Protein AF-A0A4Y7IFW1-F1 (afdb_monomer)

InterPro domains:
  IPR012337 Ribonuclease H-like superfamily [SSF53098] (81-188)
  IPR013520 Ribonuclease H-like domain [PF00929] (82-168)
  IPR013520 Ribonuclease H-like domain [SM00479] (80-200)
  IPR036397 Ribonuclease H superfamily [G3DSA:3.30.420.10] (79-199)
  IPR037431 RNA exonuclease 4, DEDDh 3'-5' exonuclease domain [cd06144] (82-193)
  IPR047021 RNA exonuclease REXO1/REXO3/REXO4-like [PTHR12801] (15-192)

Sequence (201 aa):
MKPKKQPVNPNWLQLQEKLKSQVPRAPKPSVGSQNEFKRSVLGKRKERYDSDDDDEEEESDDDSPASILIPTNSDCSLTNEIAMDCEMVGVGSQGNKSALGRVTLVNTWGNVIYDEFVRPVERVVDFRTEVSGIRPRDMRKAKDFQDVQMKVVELINGRILVGHALHNDLKALLLSHPKKDIRDTSEYRPFLKYGYLLGGP

Secondary structure (DSSP, 8-state):
-PPPPPPPPHHHHHHHHHHHTTPPPPPPPPP--------------------------------S---TTS-SSS-----SEEEEEEEEEEESTTS-EEEEEEEEEE-TTS-EEEEEEEE-SSPEEE--HHHH---TTGGGTPEEHHHHHHHHHHHHTTSEEEESSTHHHHHHTT----GGGEEETTT-HHHHHTTTSS---

Solvent-accessible surface area (backbone atoms only — not comparable to full-atom values): 12820 Å² total; per-residue (Å²): 135,83,83,80,81,73,86,75,60,70,68,57,57,53,51,55,55,57,58,66,74,69,65,80,84,80,84,82,89,81,88,81,83,89,81,90,82,90,83,84,86,89,85,85,89,84,86,88,81,91,76,93,74,88,79,78,82,76,85,74,91,67,90,60,77,73,59,89,84,56,45,81,56,90,67,54,64,88,54,63,43,35,38,47,53,60,30,50,23,14,16,63,101,79,28,82,40,74,33,40,35,29,43,39,32,26,27,80,46,57,26,72,64,43,76,46,45,31,36,49,92,58,65,77,69,33,50,52,40,94,80,42,69,46,52,82,76,55,57,77,75,28,42,53,45,67,64,52,40,54,50,50,50,65,71,50,58,99,33,35,42,30,33,68,56,47,68,58,43,30,56,43,60,74,52,86,74,64,72,92,36,54,47,42,55,74,73,36,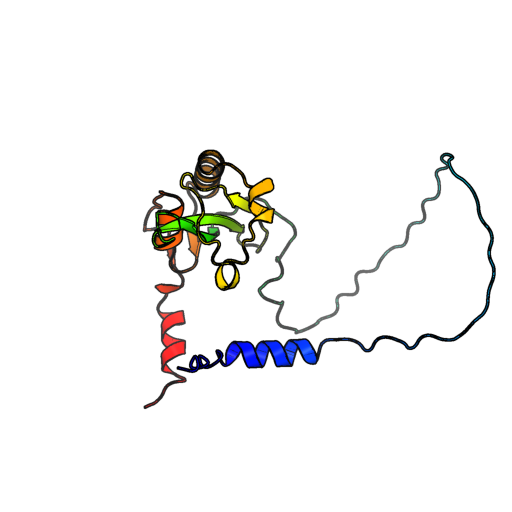62,77,68,60,54,66,66,59,75,81,57,75,135

Nearest PDB structures (foldseek):
  7yw5-assembly2_B  TM=9.803E-01  e=1.282E-14  Homo sapiens
  7yw5-assembly1_A  TM=9.326E-01  e=1.460E-14  Homo sapiens
  1wlj-assembly1_A  TM=9.306E-01  e=3.100E-13  Homo sapiens
  5z9x-assembly1_A  TM=8.645E-01  e=3.505E-08  Arabidopsis thaliana
  8fyc-assembly1_K  TM=6.534E-01  e=1.080E-03  Megasphaera

Organism: Papaver somniferum (NCBI:txid3469)

Radius of gyration: 24.59 Å; Cα contacts (8 Å, |Δi|>4): 235; chains: 1; bounding box: 71×66×53 Å

Foldseek 3Di:
DDDDDDDDDPVVVVVVVVVVVPDDDDDDDDDDDDDDDDDDDDDDDDDDDDDDDPPDPDPDPDPDPPPPQDFQDADLDADQEKEKDFFWFAFDPVRPDTATQWMWIAHPRNDTNDIFGEDGPGDGPGGVCVPRVDDPVSNVRGDYLVVVLVVVCVRCPNHQYEYAPCVVVCVNSVHDDPPVRYHHPPPDVVNVVVVVVVDDD

Structure (mmCIF, N/CA/C/O backbone):
data_AF-A0A4Y7IFW1-F1
#
_entry.id   AF-A0A4Y7IFW1-F1
#
loop_
_atom_site.group_PDB
_atom_site.id
_atom_site.type_symbol
_atom_site.label_atom_id
_atom_site.label_alt_id
_atom_site.label_comp_id
_atom_site.label_asym_id
_atom_site.label_entity_id
_atom_site.label_seq_id
_atom_site.pdbx_PDB_ins_code
_atom_site.Cartn_x
_atom_site.Cartn_y
_atom_site.Cartn_z
_atom_site.occupancy
_atom_site.B_iso_or_equiv
_atom_site.auth_seq_id
_atom_site.auth_comp_id
_atom_site.auth_asym_id
_atom_site.auth_atom_id
_atom_site.pdbx_PDB_model_num
ATOM 1 N N . MET A 1 1 ? 35.267 -17.394 -7.500 1.00 43.66 1 MET A N 1
ATOM 2 C CA . MET A 1 1 ? 34.876 -17.274 -6.076 1.00 43.66 1 MET A CA 1
ATOM 3 C C . MET A 1 1 ? 33.537 -17.977 -5.890 1.00 43.66 1 MET A C 1
ATOM 5 O O . MET A 1 1 ? 32.634 -17.703 -6.667 1.00 43.66 1 MET A O 1
ATOM 9 N N . LYS A 1 2 ? 33.415 -18.930 -4.956 1.00 39.75 2 LYS A N 1
ATOM 10 C CA . LYS A 1 2 ? 32.136 -19.614 -4.679 1.00 39.75 2 LYS A CA 1
ATOM 11 C C . LYS A 1 2 ? 31.233 -18.678 -3.855 1.00 39.75 2 LYS A C 1
ATOM 13 O O . LYS A 1 2 ? 31.759 -18.058 -2.928 1.00 39.75 2 LYS A O 1
ATOM 18 N N . PRO A 1 3 ? 29.927 -18.552 -4.155 1.00 46.22 3 PRO A N 1
ATOM 19 C CA . PRO A 1 3 ? 29.045 -17.683 -3.384 1.00 46.22 3 PRO A CA 1
ATOM 20 C C . PRO A 1 3 ? 28.892 -18.241 -1.965 1.00 46.22 3 PRO A C 1
ATOM 22 O O . PRO A 1 3 ? 28.598 -19.424 -1.773 1.00 46.22 3 PRO A O 1
ATOM 25 N N . LYS A 1 4 ? 29.139 -17.392 -0.962 1.00 43.94 4 LYS A N 1
ATOM 26 C CA . LYS A 1 4 ? 28.892 -17.718 0.445 1.00 43.94 4 LYS A CA 1
ATOM 27 C C . LYS A 1 4 ? 27.380 -17.863 0.633 1.00 43.94 4 LYS A C 1
ATOM 29 O O . LYS A 1 4 ? 26.642 -16.918 0.372 1.00 43.94 4 LYS A O 1
ATOM 34 N N . LYS A 1 5 ? 26.929 -19.043 1.067 1.00 51.53 5 LYS A N 1
ATOM 35 C CA . LYS A 1 5 ? 25.535 -19.263 1.471 1.00 51.53 5 LYS A CA 1
ATOM 36 C C . LYS A 1 5 ? 25.244 -18.377 2.683 1.00 51.53 5 LYS A C 1
ATOM 38 O O . LYS A 1 5 ? 25.960 -18.464 3.679 1.00 51.53 5 LYS A O 1
ATOM 43 N N . GLN A 1 6 ? 24.240 -17.512 2.571 1.00 58.22 6 GLN A N 1
ATOM 44 C CA . GLN A 1 6 ? 23.743 -16.729 3.699 1.00 58.22 6 GLN A CA 1
ATOM 45 C C . GLN A 1 6 ? 23.127 -17.673 4.745 1.00 58.22 6 GLN A C 1
ATOM 47 O O . GLN A 1 6 ? 22.510 -18.673 4.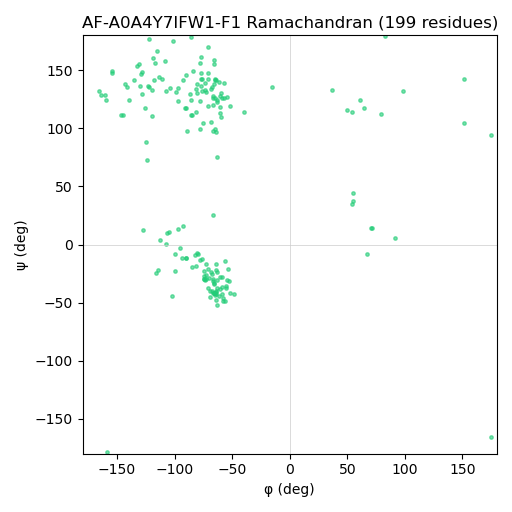361 1.00 58.22 6 GLN A O 1
ATOM 52 N N . PRO A 1 7 ? 23.316 -17.407 6.048 1.00 51.88 7 PRO A N 1
ATOM 53 C CA . PRO A 1 7 ? 22.712 -18.219 7.093 1.00 51.88 7 PRO A CA 1
ATOM 54 C C . PRO A 1 7 ? 21.192 -18.068 7.023 1.00 51.88 7 PRO A C 1
ATOM 56 O O . PRO A 1 7 ? 20.656 -16.963 7.003 1.00 51.88 7 PRO A O 1
ATOM 59 N N . VAL A 1 8 ? 20.508 -19.203 6.930 1.00 58.19 8 VAL A N 1
ATOM 60 C CA . VAL A 1 8 ? 19.050 -19.266 6.843 1.00 58.19 8 VAL A CA 1
ATOM 61 C C . VAL A 1 8 ? 18.468 -18.822 8.183 1.00 58.19 8 VAL A C 1
ATOM 63 O O . VAL A 1 8 ? 18.939 -19.266 9.229 1.00 58.19 8 VAL A O 1
ATOM 66 N N . ASN A 1 9 ? 17.462 -17.946 8.152 1.00 67.31 9 ASN A N 1
ATOM 67 C CA . ASN A 1 9 ? 16.779 -17.471 9.353 1.00 67.31 9 ASN A CA 1
ATOM 68 C C . ASN A 1 9 ? 16.270 -18.681 10.177 1.00 67.31 9 ASN A C 1
ATOM 70 O O . ASN A 1 9 ? 15.567 -19.526 9.617 1.00 67.31 9 ASN A O 1
ATOM 74 N N . PRO A 1 10 ? 16.596 -18.795 11.477 1.00 70.25 10 PRO A N 1
ATOM 75 C CA . PRO A 1 10 ? 16.204 -19.940 12.303 1.00 70.25 10 PRO A CA 1
ATOM 76 C C . PRO A 1 10 ? 14.682 -20.146 12.386 1.00 70.25 10 PRO A C 1
ATOM 78 O O . PRO A 1 10 ? 14.235 -21.291 12.457 1.00 70.25 10 PRO A O 1
ATOM 81 N N . ASN A 1 11 ? 13.879 -19.083 12.255 1.00 65.44 11 ASN A N 1
ATOM 82 C CA . ASN A 1 11 ? 12.415 -19.197 12.199 1.00 65.44 11 ASN A CA 1
ATOM 83 C C . ASN A 1 11 ? 11.929 -19.916 10.928 1.00 65.44 11 ASN A C 1
ATOM 85 O O . ASN A 1 11 ? 10.913 -20.608 10.951 1.00 65.44 11 ASN A O 1
ATOM 89 N N . TRP A 1 12 ? 12.672 -19.809 9.822 1.00 54.19 12 TRP A N 1
ATOM 90 C CA . TRP A 1 12 ? 12.341 -20.482 8.564 1.00 54.19 12 TRP A CA 1
ATOM 91 C C . TRP A 1 12 ? 12.550 -21.997 8.645 1.00 54.19 12 TRP A C 1
ATOM 93 O O . TRP A 1 12 ? 11.753 -22.765 8.109 1.00 54.19 12 TRP A O 1
ATOM 103 N N . LEU A 1 13 ? 13.594 -22.439 9.354 1.00 71.88 13 LEU A N 1
ATOM 104 C CA . LEU A 1 13 ? 13.851 -23.863 9.586 1.00 71.88 13 LEU A CA 1
ATOM 105 C C . LEU A 1 13 ? 12.744 -24.497 10.437 1.00 71.88 13 LEU A C 1
ATOM 107 O O . LEU A 1 13 ? 12.242 -25.563 10.083 1.00 71.88 13 LEU A O 1
ATOM 111 N N . GLN A 1 14 ? 12.308 -23.804 11.491 1.00 69.00 14 GLN A N 1
ATOM 112 C CA . GLN A 1 14 ? 11.217 -24.267 12.355 1.00 69.00 14 GLN A CA 1
ATOM 113 C C . GLN A 1 14 ? 9.884 -24.362 11.599 1.00 69.00 14 GLN A C 1
ATOM 115 O O . GLN A 1 14 ? 9.145 -25.335 11.752 1.00 69.00 14 GLN A O 1
ATOM 120 N N . LEU A 1 15 ? 9.596 -23.394 10.722 1.00 67.25 15 LEU A N 1
ATOM 121 C CA . LEU A 1 15 ? 8.396 -23.421 9.885 1.00 67.25 15 LEU A CA 1
ATOM 122 C C . LEU A 1 15 ? 8.412 -24.596 8.892 1.00 67.25 15 LEU A C 1
ATOM 124 O O . LEU A 1 15 ? 7.399 -25.274 8.723 1.00 67.25 15 LEU A 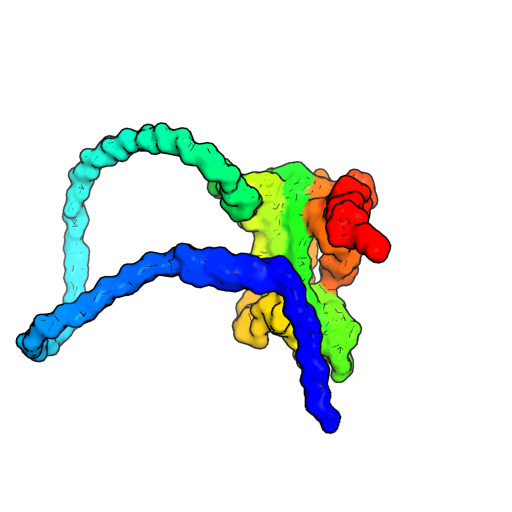O 1
ATOM 128 N N . GLN A 1 16 ? 9.560 -24.888 8.272 1.00 74.94 16 GLN A N 1
ATOM 129 C CA . GLN A 1 16 ? 9.696 -26.040 7.371 1.00 74.94 16 GLN A CA 1
ATOM 130 C C . GLN A 1 16 ? 9.476 -27.380 8.079 1.00 74.94 16 GLN A C 1
ATOM 132 O O . GLN A 1 16 ? 8.920 -28.305 7.487 1.00 74.94 16 GLN A O 1
ATOM 137 N N . GLU A 1 17 ? 9.930 -27.502 9.322 1.00 73.62 17 GLU A N 1
ATOM 138 C CA . GLU A 1 17 ? 9.767 -28.717 10.119 1.00 73.62 17 GLU A CA 1
ATOM 139 C C . GLU A 1 17 ? 8.298 -28.932 10.509 1.00 73.62 17 GLU A C 1
ATOM 141 O O . GLU A 1 17 ? 7.768 -30.033 10.353 1.00 73.62 17 GLU A O 1
ATOM 146 N N . LYS A 1 18 ? 7.602 -27.846 10.867 1.00 74.25 18 LYS A N 1
ATOM 147 C CA . LYS A 1 18 ? 6.166 -27.845 11.179 1.00 74.25 18 LYS A CA 1
ATOM 148 C C . LYS A 1 18 ? 5.284 -28.169 9.966 1.00 74.25 18 LYS A C 1
ATOM 150 O O . LYS A 1 18 ? 4.265 -28.834 10.103 1.00 74.25 18 LYS A O 1
ATOM 155 N N . LEU A 1 19 ? 5.693 -27.759 8.763 1.00 71.75 19 LEU A N 1
ATOM 156 C CA . LEU A 1 19 ? 4.982 -28.092 7.521 1.00 71.75 19 LEU A CA 1
ATOM 157 C C . LEU A 1 19 ? 5.157 -29.563 7.111 1.00 71.75 19 LEU A C 1
ATOM 159 O O . LEU A 1 19 ? 4.263 -30.146 6.503 1.00 71.75 19 LEU A O 1
ATOM 163 N N . LYS A 1 20 ? 6.290 -30.191 7.453 1.00 73.75 20 LYS A N 1
ATOM 164 C CA . LYS A 1 20 ? 6.532 -31.616 7.164 1.00 73.75 20 LYS A CA 1
ATOM 165 C C . LYS A 1 20 ? 5.744 -32.550 8.081 1.00 73.75 20 LYS A C 1
ATOM 167 O O . LYS A 1 20 ? 5.438 -33.664 7.665 1.00 73.75 20 LYS A O 1
ATOM 172 N N . SER A 1 21 ? 5.416 -32.116 9.298 1.00 57.81 21 SER A N 1
ATOM 173 C CA . SER A 1 21 ? 4.648 -32.915 10.259 1.00 57.81 21 SER A CA 1
ATOM 174 C C . SER A 1 21 ? 3.131 -32.877 10.034 1.00 57.81 21 SER A C 1
ATOM 176 O O . SER A 1 21 ? 2.425 -33.682 10.634 1.00 57.81 21 SER A O 1
ATOM 178 N N . GLN A 1 22 ? 2.627 -32.007 9.149 1.00 53.59 22 GLN A N 1
ATOM 179 C CA . GLN A 1 22 ? 1.189 -31.799 8.914 1.00 53.59 22 GLN A CA 1
ATOM 180 C C . GLN A 1 22 ? 0.639 -32.411 7.613 1.00 53.59 22 GLN A C 1
ATOM 182 O O . GLN A 1 22 ? -0.501 -32.142 7.249 1.00 53.59 22 GLN A O 1
ATOM 187 N N . VAL A 1 23 ? 1.397 -33.253 6.902 1.00 46.41 23 VAL A N 1
ATOM 188 C CA . VAL A 1 23 ? 0.888 -33.921 5.688 1.00 46.41 23 VAL A CA 1
ATOM 189 C C . VAL A 1 23 ? 0.257 -35.277 6.044 1.00 46.41 23 VAL A C 1
ATOM 191 O O . VAL A 1 23 ? 0.983 -36.174 6.485 1.00 46.41 23 VAL A O 1
ATOM 194 N N . PRO A 1 24 ? -1.054 -35.501 5.812 1.00 46.09 24 PRO A N 1
ATOM 195 C CA . PRO A 1 24 ? -1.652 -36.827 5.928 1.00 46.09 24 PRO A CA 1
ATOM 196 C C . PRO A 1 24 ? -1.085 -37.772 4.859 1.00 46.09 24 PRO A C 1
ATOM 198 O O . PRO A 1 24 ? -0.917 -37.402 3.695 1.00 46.09 24 PRO A O 1
ATOM 201 N N . ARG A 1 25 ? -0.797 -39.020 5.244 1.00 44.03 25 ARG A N 1
ATOM 202 C CA . ARG A 1 25 ? -0.341 -40.078 4.326 1.00 44.03 25 ARG A CA 1
ATOM 203 C C . ARG A 1 25 ? -1.375 -40.328 3.220 1.00 44.03 25 ARG A C 1
ATOM 205 O O . ARG A 1 25 ? -2.518 -40.665 3.509 1.00 44.03 25 ARG A O 1
ATOM 212 N N . ALA A 1 26 ? -0.939 -40.261 1.963 1.00 42.59 26 ALA A N 1
ATOM 213 C CA . ALA A 1 26 ? -1.735 -40.678 0.809 1.00 42.59 26 ALA A CA 1
ATOM 214 C C . ALA A 1 26 ? -2.017 -42.201 0.828 1.00 42.59 26 ALA A C 1
ATOM 216 O O . ALA A 1 26 ? -1.124 -42.979 1.191 1.00 42.59 26 ALA A O 1
ATOM 217 N N . PRO A 1 27 ? -3.213 -42.658 0.407 1.00 38.81 27 PRO A N 1
ATOM 218 C CA . PRO A 1 27 ? -3.513 -44.079 0.277 1.00 38.81 27 PRO A CA 1
ATOM 219 C C . PRO A 1 27 ? -2.882 -44.675 -0.995 1.00 38.81 27 PRO A C 1
ATOM 221 O O . PRO A 1 27 ? -2.722 -44.008 -2.017 1.00 38.81 27 PRO A O 1
ATOM 224 N N . LYS A 1 28 ? -2.499 -45.955 -0.917 1.00 38.72 28 LYS A N 1
ATOM 225 C CA . LYS A 1 28 ? -1.878 -46.728 -2.009 1.00 38.72 28 LYS A CA 1
ATOM 226 C C . LYS A 1 28 ? -2.896 -47.046 -3.121 1.00 38.72 28 LYS A C 1
ATOM 228 O O . LYS A 1 28 ? -4.046 -47.328 -2.789 1.00 38.72 28 LYS A O 1
ATOM 233 N N . PRO A 1 29 ? -2.490 -47.119 -4.404 1.00 33.19 29 PRO A N 1
ATOM 234 C CA . PRO A 1 29 ? -3.380 -47.557 -5.472 1.00 33.19 29 PRO A CA 1
ATOM 235 C C . PRO A 1 29 ? -3.472 -49.090 -5.519 1.00 33.19 29 PRO A C 1
ATOM 237 O O . PRO A 1 29 ? -2.454 -49.788 -5.532 1.00 33.19 29 PRO A O 1
ATOM 240 N N . SER A 1 30 ? -4.700 -49.608 -5.561 1.00 33.00 30 SER A N 1
ATOM 241 C CA . SER A 1 30 ? -5.019 -50.996 -5.892 1.00 33.00 30 SER A CA 1
ATOM 242 C C . SER A 1 30 ? -5.241 -51.160 -7.402 1.00 33.00 30 SER A C 1
ATOM 244 O O . SER A 1 30 ? -5.703 -50.263 -8.102 1.00 33.00 30 SER A O 1
ATOM 246 N N . VAL A 1 31 ? -4.843 -52.329 -7.896 1.00 33.72 31 VAL A N 1
ATOM 247 C CA . VAL A 1 31 ? -4.868 -52.781 -9.293 1.00 33.72 31 VAL A CA 1
ATOM 248 C C . VAL A 1 31 ? -6.289 -53.168 -9.719 1.00 33.72 31 VAL A C 1
ATOM 250 O O . VAL A 1 31 ? -6.983 -53.826 -8.949 1.00 33.72 31 VAL A O 1
ATOM 253 N N . GLY A 1 32 ? -6.693 -52.867 -10.962 1.00 30.64 32 GLY A N 1
ATOM 254 C CA . GLY A 1 32 ? -7.913 -53.448 -11.540 1.00 30.64 32 GLY A CA 1
ATOM 255 C C . GLY A 1 32 ? -8.338 -52.933 -12.921 1.00 30.64 32 GLY A C 1
ATOM 256 O O . GLY A 1 32 ? -9.043 -51.944 -13.013 1.00 30.64 32 GLY A O 1
ATOM 257 N N . SER A 1 33 ? -7.906 -53.660 -13.955 1.00 29.95 33 SER A N 1
ATOM 258 C CA . SER A 1 33 ? -8.534 -53.985 -15.254 1.00 29.95 33 SER A CA 1
ATOM 259 C C . SER A 1 33 ? -9.421 -53.008 -16.061 1.00 29.95 33 SER A C 1
ATOM 261 O O . SER A 1 33 ? -10.414 -52.460 -15.606 1.00 29.95 33 SER A O 1
ATOM 263 N N . GLN A 1 34 ? -9.067 -52.969 -17.349 1.00 30.73 34 GLN A N 1
ATOM 264 C CA . GLN A 1 34 ? -9.758 -52.554 -18.578 1.00 30.73 34 GLN A CA 1
ATOM 265 C C . GLN A 1 34 ? -11.291 -52.370 -18.561 1.00 30.73 34 GLN A C 1
ATOM 267 O O . GLN A 1 34 ? -12.016 -53.292 -18.205 1.00 30.73 34 GLN A O 1
ATOM 272 N N . ASN A 1 35 ? -11.774 -51.270 -19.161 1.00 29.55 35 ASN A N 1
ATOM 273 C CA . ASN A 1 35 ? -12.557 -51.349 -20.407 1.00 29.55 35 ASN A CA 1
ATOM 274 C C . ASN A 1 35 ? -12.702 -49.977 -21.099 1.00 29.55 35 ASN A C 1
ATOM 276 O O . ASN A 1 35 ? -13.053 -48.979 -20.472 1.00 29.55 35 ASN A O 1
ATOM 280 N N . GLU A 1 36 ? -12.449 -49.944 -22.407 1.00 32.00 36 GLU A N 1
ATOM 281 C CA . GLU A 1 36 ? -12.849 -48.858 -23.306 1.00 32.00 36 GLU A CA 1
ATOM 282 C C . GLU A 1 36 ? -14.381 -48.772 -23.378 1.00 32.00 36 GLU A C 1
ATOM 284 O O . GLU A 1 36 ? -15.021 -49.805 -23.494 1.00 32.00 36 GLU A O 1
ATOM 289 N N . PHE A 1 37 ? -14.968 -47.569 -23.423 1.00 28.53 37 PHE A N 1
ATOM 290 C CA . PHE A 1 37 ? -15.974 -47.224 -24.440 1.00 28.53 37 PHE A CA 1
ATOM 291 C C . PHE A 1 37 ? -16.194 -45.702 -24.522 1.00 28.53 37 PHE A C 1
ATOM 293 O O . PHE A 1 37 ? -16.424 -44.999 -23.543 1.00 28.53 37 PHE A O 1
ATOM 300 N N . LYS A 1 38 ? -16.097 -45.207 -25.756 1.00 31.06 38 LYS A N 1
ATOM 301 C CA . LYS A 1 38 ? -16.339 -43.837 -26.231 1.00 31.06 38 LYS A CA 1
ATOM 302 C C . LYS A 1 38 ? -17.848 -43.537 -26.350 1.00 31.06 38 LYS A C 1
ATOM 304 O O . LYS A 1 38 ? -18.530 -44.366 -26.942 1.00 31.06 38 LYS A O 1
ATOM 309 N N . ARG A 1 39 ? -18.296 -42.309 -26.010 1.00 29.06 39 ARG A N 1
ATOM 310 C CA . ARG A 1 39 ? -18.927 -41.282 -26.907 1.00 29.06 39 ARG A CA 1
ATOM 311 C C . ARG A 1 39 ? -19.936 -40.323 -26.231 1.00 29.06 39 ARG A C 1
ATOM 313 O O . ARG A 1 39 ? -20.785 -40.750 -25.467 1.00 29.06 39 ARG A O 1
ATOM 320 N N . SER A 1 40 ? -19.868 -39.066 -26.712 1.00 29.78 40 SER A N 1
ATOM 321 C CA . SER A 1 40 ? -20.911 -38.019 -26.907 1.00 29.78 40 SER A CA 1
ATOM 322 C C . SER A 1 40 ? -21.633 -37.434 -25.679 1.00 29.78 40 SER A C 1
ATOM 324 O O . SER A 1 40 ? -22.233 -38.169 -24.916 1.00 29.78 40 SER A O 1
ATOM 326 N N . VAL A 1 41 ? -21.527 -36.131 -25.370 1.00 32.72 41 VAL A N 1
ATOM 327 C CA . VAL A 1 41 ? -22.056 -34.910 -26.047 1.00 32.72 41 VAL A CA 1
ATOM 328 C C . VAL A 1 41 ? -23.552 -34.644 -25.761 1.00 32.72 41 VAL A C 1
ATOM 330 O O . VAL A 1 41 ? -24.411 -35.344 -26.274 1.00 32.72 41 VAL A O 1
ATOM 333 N N . LEU A 1 42 ? -23.786 -33.545 -25.016 1.00 30.31 42 LEU A N 1
ATOM 334 C CA . LEU A 1 42 ? -24.979 -32.678 -24.867 1.00 30.31 42 LEU A CA 1
ATOM 335 C C . LEU A 1 42 ? -26.325 -33.244 -24.348 1.00 30.31 42 LEU A C 1
ATOM 337 O O . LEU A 1 42 ? -26.991 -34.005 -25.037 1.00 30.31 42 LEU A O 1
ATOM 341 N N . GLY A 1 43 ? -26.855 -32.629 -23.271 1.00 27.95 43 GLY A N 1
ATOM 342 C CA . GLY A 1 43 ? -28.304 -32.367 -23.162 1.00 27.95 43 GLY A CA 1
ATOM 343 C C . GLY A 1 43 ? -28.959 -32.311 -21.768 1.00 27.95 43 GLY A C 1
ATOM 344 O O . GLY A 1 43 ? -29.301 -33.339 -21.213 1.00 27.95 43 GLY A O 1
ATOM 345 N N . LYS A 1 44 ? -29.259 -31.084 -21.309 1.00 29.41 44 LYS A N 1
ATOM 346 C CA . LYS A 1 44 ? -30.508 -30.611 -20.651 1.00 29.41 44 LYS A CA 1
ATOM 347 C C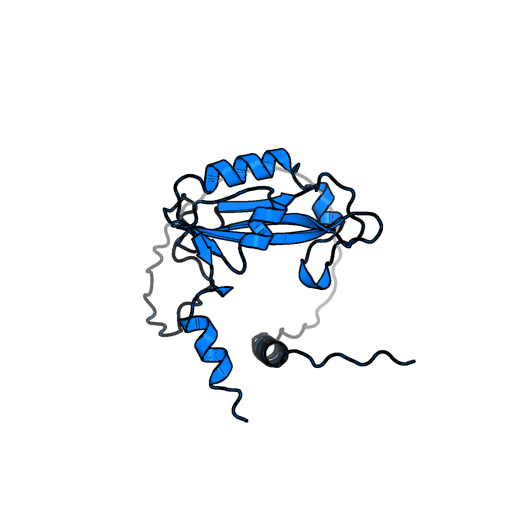 . LYS A 1 44 ? -31.096 -31.318 -19.396 1.00 29.41 44 LYS A C 1
ATOM 349 O O . LYS A 1 44 ? -31.748 -32.345 -19.492 1.00 29.41 44 LYS A O 1
ATOM 354 N N . ARG A 1 45 ? -31.071 -30.549 -18.291 1.00 36.38 45 ARG A N 1
ATOM 355 C CA . ARG A 1 45 ? -32.177 -30.145 -17.374 1.00 36.38 45 ARG A CA 1
ATOM 356 C C . ARG A 1 45 ? -33.128 -31.222 -16.808 1.00 36.38 45 ARG A C 1
ATOM 358 O O . ARG A 1 45 ? -34.027 -31.660 -17.518 1.00 36.38 45 ARG A O 1
ATOM 365 N N . LYS A 1 46 ? -33.107 -31.411 -15.475 1.00 32.84 46 LYS A N 1
ATOM 366 C CA . LYS A 1 46 ? -34.317 -31.577 -14.637 1.00 32.84 46 LYS A CA 1
ATOM 367 C C . LYS A 1 46 ? -34.024 -31.287 -13.153 1.00 32.84 46 LYS A C 1
ATOM 369 O O . LYS A 1 46 ? -33.068 -31.810 -12.605 1.00 32.84 46 LYS A O 1
ATOM 374 N N . GLU A 1 47 ? -34.845 -30.420 -12.569 1.00 35.00 47 GLU A N 1
ATOM 375 C CA . GLU A 1 47 ? -34.887 -30.020 -11.153 1.00 35.00 47 GLU A CA 1
ATOM 376 C C . GLU A 1 47 ? -35.429 -31.128 -10.223 1.00 35.00 47 GLU A C 1
ATOM 378 O O . GLU A 1 47 ? -36.113 -32.043 -10.701 1.00 35.00 47 GLU A O 1
ATOM 383 N N . ARG A 1 48 ? -35.273 -30.864 -8.906 1.00 31.55 48 ARG A N 1
ATOM 384 C CA . ARG A 1 48 ? -35.860 -31.474 -7.680 1.00 31.55 48 ARG A CA 1
ATOM 385 C C . ARG A 1 48 ? -34.932 -32.506 -7.010 1.00 31.55 48 ARG A C 1
ATOM 387 O O . ARG A 1 48 ? -34.372 -33.334 -7.712 1.00 31.55 48 ARG A O 1
ATOM 394 N N . TYR A 1 49 ? -34.692 -32.482 -5.696 1.00 32.19 49 TYR A N 1
ATOM 395 C CA . TYR A 1 49 ? -35.632 -32.349 -4.572 1.00 32.19 49 TYR A CA 1
ATOM 396 C C . TYR A 1 49 ? -34.932 -31.753 -3.329 1.00 32.19 49 TYR A C 1
ATOM 398 O O . TYR A 1 49 ? -33.741 -31.985 -3.144 1.00 32.19 49 TYR A O 1
ATOM 406 N N . ASP A 1 50 ? -35.703 -31.016 -2.529 1.00 39.41 50 ASP A N 1
ATOM 407 C CA . ASP A 1 50 ? -35.412 -30.545 -1.167 1.00 39.41 50 ASP A CA 1
ATOM 408 C C . ASP A 1 50 ? -35.354 -31.735 -0.198 1.00 39.41 50 ASP A C 1
ATOM 410 O O . ASP A 1 50 ? -36.246 -32.590 -0.232 1.00 39.41 50 ASP A O 1
ATOM 414 N N . SER A 1 51 ? -34.363 -31.769 0.682 1.00 40.09 51 SER A N 1
ATOM 415 C CA . SER A 1 51 ? -34.456 -32.501 1.943 1.00 40.09 51 SER A CA 1
ATOM 416 C C . SER A 1 51 ? -33.665 -31.733 2.989 1.00 40.09 51 SER A C 1
ATOM 418 O O . SER A 1 51 ? -32.445 -31.627 2.881 1.00 40.09 51 SER A O 1
ATOM 420 N N . ASP A 1 52 ? -34.417 -31.177 3.934 1.00 42.84 52 ASP A N 1
ATOM 421 C CA . ASP A 1 52 ? -33.962 -30.611 5.194 1.00 42.84 52 ASP A CA 1
ATOM 422 C C . ASP A 1 52 ? -33.084 -31.637 5.927 1.00 42.84 52 ASP A C 1
ATOM 424 O O . ASP A 1 52 ? -33.564 -32.724 6.249 1.00 42.84 52 ASP A O 1
ATOM 428 N N . ASP A 1 53 ? -31.824 -31.292 6.179 1.00 40.88 53 ASP A N 1
ATOM 429 C CA . ASP A 1 53 ? -31.007 -31.928 7.209 1.00 40.88 53 ASP A CA 1
A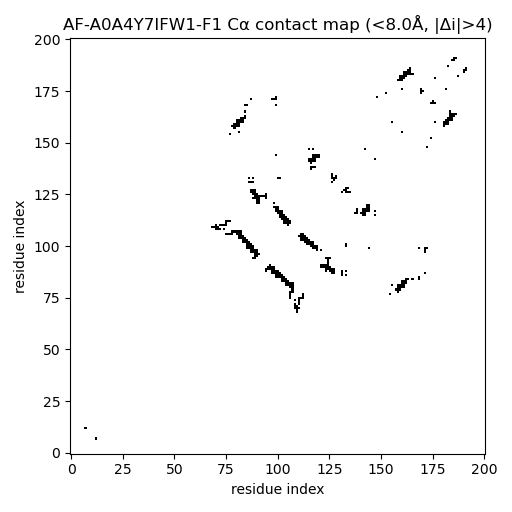TOM 430 C C . ASP A 1 53 ? -30.612 -30.812 8.188 1.00 40.88 53 ASP A C 1
ATOM 432 O O . ASP A 1 53 ? -29.896 -29.870 7.839 1.00 40.88 53 ASP A O 1
ATOM 436 N N . ASP A 1 54 ? -31.188 -30.889 9.388 1.00 43.78 54 ASP A N 1
ATOM 437 C CA . ASP A 1 54 ? -30.833 -30.092 10.557 1.00 43.78 54 ASP A CA 1
ATOM 438 C C . ASP A 1 54 ? -29.397 -30.453 10.976 1.00 43.78 54 ASP A C 1
ATOM 440 O O . ASP A 1 54 ? -29.168 -31.472 11.630 1.00 43.78 54 ASP A O 1
ATOM 444 N N . ASP A 1 55 ? -28.419 -29.632 10.591 1.00 41.75 55 ASP A N 1
ATOM 445 C CA . ASP A 1 55 ? -27.064 -29.716 11.136 1.00 41.75 55 ASP A CA 1
ATOM 446 C C . ASP A 1 55 ? -27.056 -29.063 12.531 1.00 41.75 55 ASP A C 1
ATOM 448 O O . ASP A 1 55 ? -27.020 -27.839 12.679 1.00 41.75 55 ASP A O 1
ATOM 452 N N . GLU A 1 56 ? -27.122 -29.898 13.570 1.00 46.31 56 GLU A N 1
ATOM 453 C CA . GLU A 1 56 ? -26.797 -29.515 14.943 1.00 46.31 56 GLU A CA 1
ATOM 454 C C . GLU A 1 56 ? -25.325 -29.060 14.996 1.00 46.31 56 GLU A C 1
ATOM 456 O O . GLU A 1 56 ? -24.402 -29.849 14.783 1.00 46.31 56 GLU A O 1
ATOM 461 N N . GLU A 1 57 ? -25.092 -27.771 15.260 1.00 45.94 57 GLU A N 1
ATOM 462 C CA . GLU A 1 57 ? -23.756 -27.237 15.532 1.00 45.94 57 GLU A CA 1
ATOM 463 C C . GLU A 1 57 ? -23.246 -27.815 16.864 1.00 45.94 57 GLU A C 1
ATOM 465 O O . GLU A 1 57 ? -23.588 -27.337 17.946 1.00 45.94 57 GLU A O 1
ATOM 470 N N . GLU A 1 58 ? -22.428 -28.869 16.802 1.00 46.50 58 GLU A N 1
ATOM 471 C CA . GLU A 1 58 ? -21.650 -29.316 17.958 1.00 46.50 58 GLU A CA 1
ATOM 472 C C . GLU A 1 58 ? -20.566 -28.268 18.275 1.00 46.50 58 GLU A C 1
ATOM 474 O O . GLU A 1 58 ? -19.549 -28.159 17.585 1.00 46.50 58 GLU A O 1
ATOM 479 N N . GLU A 1 59 ? -20.775 -27.494 19.344 1.00 47.53 59 GLU A N 1
ATOM 480 C CA . GLU A 1 59 ? -19.741 -26.663 19.966 1.00 47.53 59 GLU A CA 1
ATOM 481 C C . GLU A 1 59 ? -18.636 -27.568 20.535 1.00 47.53 59 GLU A C 1
ATOM 483 O O . GLU A 1 59 ? -18.738 -28.112 21.636 1.00 47.53 59 GLU A O 1
ATOM 488 N N . SER A 1 60 ? -17.555 -27.754 19.777 1.00 46.56 60 SER A N 1
ATOM 489 C CA . SER A 1 60 ? -16.328 -28.343 20.305 1.00 46.56 60 SER A CA 1
ATOM 490 C C . SER A 1 60 ? -15.465 -27.248 20.938 1.00 46.56 60 SER A C 1
ATOM 492 O O . SER A 1 60 ? -14.902 -26.417 20.222 1.00 46.56 60 SER A O 1
ATOM 494 N N . ASP A 1 61 ? -15.332 -27.280 22.266 1.00 46.38 61 ASP A N 1
ATOM 495 C CA . ASP A 1 61 ? -14.356 -26.511 23.050 1.00 46.38 61 ASP A CA 1
ATOM 496 C C . ASP A 1 61 ? -12.912 -26.926 22.683 1.00 46.38 61 ASP A C 1
ATOM 498 O O . ASP A 1 61 ? -12.245 -27.671 23.406 1.00 46.38 61 ASP A O 1
ATOM 502 N N . ASP A 1 62 ? -12.418 -26.485 21.525 1.00 50.03 62 ASP A N 1
ATOM 503 C CA . ASP A 1 62 ? -11.015 -26.633 21.134 1.00 50.03 62 ASP A CA 1
ATOM 504 C C . ASP A 1 62 ? -10.224 -25.412 21.629 1.00 50.03 62 ASP A C 1
ATOM 506 O O . ASP A 1 62 ? -10.196 -24.363 20.990 1.00 50.03 62 ASP A O 1
ATOM 510 N N . ASP A 1 63 ? -9.552 -25.560 22.776 1.00 54.09 63 ASP A N 1
ATOM 511 C CA . ASP A 1 63 ? -8.596 -24.606 23.383 1.00 54.09 63 ASP A CA 1
ATOM 512 C C . ASP A 1 63 ? -7.303 -24.441 22.543 1.00 54.09 63 ASP A C 1
ATOM 514 O O . ASP A 1 63 ? -6.218 -24.122 23.041 1.00 54.09 63 ASP A O 1
ATOM 518 N N . SER A 1 64 ? -7.377 -24.688 21.232 1.00 61.34 64 SER A N 1
ATOM 519 C CA . SER A 1 64 ? -6.310 -24.336 20.314 1.00 61.34 64 SER A CA 1
ATOM 520 C C . SER A 1 64 ? -6.317 -22.811 20.147 1.00 61.34 64 SER A C 1
ATOM 522 O O . SER A 1 64 ? -7.373 -22.207 19.956 1.00 61.34 64 SER A O 1
ATOM 524 N N . PRO A 1 65 ? -5.161 -22.126 20.264 1.00 57.94 65 PRO A N 1
ATOM 525 C CA . PRO A 1 65 ? -5.128 -20.679 20.131 1.00 57.94 65 PRO A CA 1
ATOM 526 C C . PRO A 1 65 ? -5.650 -20.342 18.741 1.00 57.94 65 PRO A C 1
ATOM 528 O O . PRO A 1 65 ? -4.971 -20.655 17.756 1.00 57.94 65 PRO A O 1
ATOM 531 N N . ALA A 1 66 ? -6.853 -19.750 18.692 1.00 59.84 66 ALA A N 1
ATOM 532 C CA . ALA A 1 66 ? -7.524 -19.326 17.473 1.00 59.84 66 ALA A CA 1
ATOM 533 C C . ALA A 1 66 ? -6.459 -18.745 16.556 1.00 59.84 66 ALA A C 1
ATOM 535 O O . ALA A 1 66 ? -5.759 -17.799 16.936 1.00 59.84 66 ALA A O 1
ATOM 536 N N . SER A 1 67 ? -6.206 -19.410 15.426 1.00 64.94 67 SER A N 1
ATOM 537 C CA . SER A 1 67 ? -5.022 -19.065 14.658 1.00 64.94 67 SER A CA 1
ATOM 538 C C . SER A 1 67 ? -5.168 -17.600 14.256 1.00 64.94 67 SER A C 1
ATOM 540 O O . SER A 1 67 ? -6.127 -17.248 13.578 1.00 64.94 67 SER A O 1
ATOM 542 N N . ILE A 1 68 ? -4.244 -16.754 14.718 1.00 69.75 68 ILE A N 1
ATOM 543 C CA . ILE A 1 68 ? -4.330 -15.279 14.683 1.00 69.75 68 ILE A CA 1
ATOM 544 C C . ILE A 1 68 ? -4.548 -14.730 13.255 1.00 69.75 68 ILE A C 1
ATOM 546 O O . ILE A 1 68 ? -4.883 -13.568 13.065 1.00 69.75 68 ILE A O 1
ATOM 550 N N . LEU A 1 69 ? -4.349 -15.574 12.241 1.00 78.00 69 LEU A N 1
ATOM 551 C CA . LEU A 1 69 ? -4.490 -15.265 10.824 1.00 78.00 69 LEU A CA 1
ATOM 552 C C . LEU A 1 69 ? -5.861 -15.638 10.232 1.00 78.00 69 LEU A C 1
ATOM 554 O O . LEU A 1 69 ? -6.073 -15.404 9.045 1.00 78.00 69 LEU A O 1
ATOM 558 N N . ILE A 1 70 ? -6.763 -16.247 11.006 1.00 87.50 70 ILE A N 1
ATOM 559 C CA . ILE A 1 70 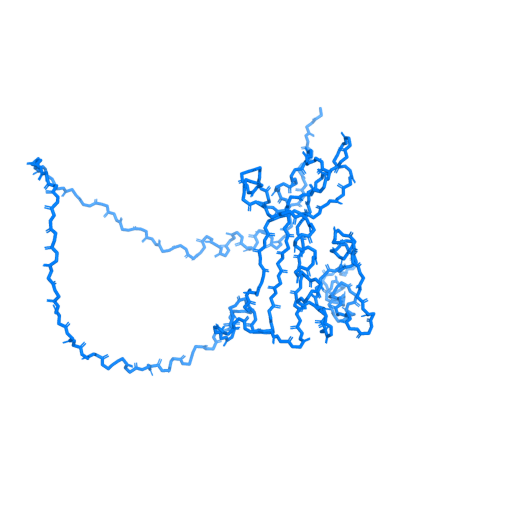? -8.130 -16.531 10.562 1.00 87.50 70 ILE A CA 1
ATOM 560 C C . ILE A 1 70 ? -8.996 -15.306 10.851 1.00 87.50 70 ILE A C 1
ATOM 562 O O . ILE A 1 70 ? -8.993 -14.820 11.987 1.00 87.50 70 ILE A O 1
ATOM 566 N N . PRO A 1 71 ? -9.749 -14.813 9.853 1.00 92.25 71 PRO A N 1
ATOM 567 C CA . PRO A 1 71 ? -10.706 -13.761 10.101 1.00 92.25 71 PRO A CA 1
ATOM 568 C C . PRO A 1 71 ? -11.729 -14.154 11.168 1.00 92.25 71 PRO A C 1
ATOM 570 O O . PRO A 1 71 ? -12.239 -15.269 11.184 1.00 92.25 71 PRO A O 1
ATOM 573 N N . THR A 1 72 ? -12.055 -13.220 12.053 1.00 93.00 72 THR A N 1
ATOM 574 C CA . THR A 1 72 ? -12.980 -13.458 13.181 1.00 93.00 72 THR A CA 1
ATOM 575 C C . THR A 1 72 ? -14.453 -13.503 12.764 1.00 93.00 72 THR A C 1
ATOM 577 O O . THR A 1 72 ? -15.306 -13.914 13.543 1.00 93.00 72 THR A O 1
ATOM 580 N N . ASN A 1 73 ? -14.758 -13.074 11.540 1.00 93.12 73 ASN A N 1
ATOM 581 C CA . ASN A 1 73 ? -16.046 -13.218 10.867 1.00 93.12 73 ASN A CA 1
ATOM 582 C C . ASN A 1 73 ? -15.834 -13.083 9.347 1.00 93.12 73 ASN A C 1
ATOM 584 O O . ASN A 1 73 ? -14.711 -12.862 8.899 1.00 93.12 73 ASN A O 1
ATOM 588 N N . SER A 1 74 ? -16.905 -13.161 8.555 1.00 93.62 74 SER A N 1
ATOM 589 C CA . SER A 1 74 ? -16.873 -12.979 7.096 1.00 93.62 74 SER A CA 1
ATOM 590 C C . SER A 1 74 ? -17.246 -11.563 6.621 1.00 93.62 74 SER A C 1
ATOM 592 O O . SER A 1 74 ? -17.544 -11.377 5.441 1.00 93.62 74 SER A O 1
ATOM 594 N N . ASP A 1 75 ? -17.301 -10.569 7.514 1.00 94.56 75 ASP A N 1
ATOM 595 C CA . ASP A 1 75 ? -17.661 -9.195 7.159 1.00 94.56 75 ASP A CA 1
ATOM 596 C C . ASP A 1 75 ? -16.456 -8.438 6.572 1.00 94.56 75 ASP A C 1
ATOM 598 O O . ASP A 1 75 ? -15.466 -8.146 7.250 1.00 94.56 75 ASP A O 1
ATOM 602 N N . CYS A 1 76 ? -16.554 -8.087 5.289 1.00 94.62 76 CYS A N 1
ATOM 603 C CA . CYS A 1 76 ? -15.564 -7.284 4.570 1.00 94.62 76 CYS A CA 1
ATOM 604 C C . CYS A 1 76 ? -15.884 -5.776 4.584 1.00 94.62 76 CYS A C 1
ATOM 606 O O . CYS A 1 76 ? -15.352 -5.024 3.763 1.00 94.62 76 CYS A O 1
ATOM 608 N N . SER A 1 77 ? -16.773 -5.312 5.468 1.00 96.75 77 SER A N 1
ATOM 609 C CA . SER A 1 77 ? -17.056 -3.890 5.648 1.00 96.75 77 SER A CA 1
ATOM 610 C C . SER A 1 77 ? -15.840 -3.130 6.200 1.00 96.75 77 SER A C 1
ATOM 612 O O . SER A 1 77 ? -14.891 -3.701 6.748 1.00 96.75 77 SER A O 1
ATOM 614 N N . LEU A 1 78 ? -15.833 -1.811 5.993 1.00 97.62 78 LEU A N 1
ATOM 615 C CA . LEU A 1 78 ? -14.756 -0.949 6.471 1.00 97.62 78 LEU A CA 1
ATOM 616 C C . LEU A 1 78 ? -14.882 -0.703 7.971 1.00 97.62 78 LEU A C 1
ATOM 618 O O . LEU A 1 78 ? -15.923 -0.259 8.448 1.00 97.62 78 LEU A O 1
ATOM 622 N N . THR A 1 79 ? -13.772 -0.864 8.679 1.00 98.06 79 THR A N 1
ATOM 623 C CA . THR A 1 79 ? -13.643 -0.583 10.113 1.00 98.06 79 THR A CA 1
ATOM 624 C C . THR A 1 79 ? -12.937 0.754 10.350 1.00 98.06 79 THR A C 1
ATOM 626 O O . THR A 1 79 ? -12.515 1.423 9.402 1.00 98.06 79 THR A O 1
ATOM 629 N N . ASN A 1 80 ? -12.836 1.179 11.613 1.00 98.19 80 ASN A N 1
ATOM 630 C CA . ASN A 1 80 ? -12.135 2.417 11.982 1.00 98.19 80 ASN A CA 1
ATOM 631 C C . ASN A 1 80 ? -10.612 2.273 11.875 1.00 98.19 80 ASN A C 1
ATOM 633 O O . ASN A 1 80 ? -9.916 3.243 11.575 1.00 98.19 80 ASN A O 1
ATOM 637 N N . GLU A 1 81 ? -10.098 1.069 12.101 1.00 98.50 81 GLU A N 1
ATOM 638 C CA . GLU A 1 81 ? -8.703 0.694 11.938 1.00 98.50 81 GLU A CA 1
ATOM 639 C C . GLU A 1 81 ? -8.557 -0.183 10.698 1.00 98.50 81 GLU A C 1
ATOM 641 O O . GLU A 1 81 ? -9.305 -1.144 10.525 1.00 98.50 81 GLU A O 1
ATOM 646 N N . ILE A 1 82 ? -7.581 0.135 9.854 1.00 98.62 82 ILE A N 1
ATOM 647 C CA . ILE A 1 82 ? -7.252 -0.622 8.649 1.00 98.62 82 ILE A CA 1
ATOM 648 C C . ILE A 1 82 ? -5.765 -0.929 8.682 1.00 98.62 82 ILE A C 1
ATOM 650 O O . ILE A 1 82 ? -4.948 -0.026 8.882 1.00 98.62 82 ILE A O 1
ATOM 654 N N . ALA A 1 83 ? -5.408 -2.193 8.476 1.00 98.50 83 ALA A N 1
ATOM 655 C CA . ALA A 1 83 ? -4.019 -2.567 8.273 1.00 98.50 83 ALA A CA 1
ATOM 656 C C . ALA A 1 83 ? -3.691 -2.587 6.779 1.00 98.50 83 ALA A C 1
ATOM 658 O O . ALA A 1 83 ? -4.525 -2.982 5.964 1.00 98.50 83 ALA A O 1
ATOM 659 N N . MET A 1 84 ? -2.490 -2.134 6.427 1.00 98.69 84 MET A N 1
ATOM 660 C CA . MET A 1 84 ? -2.017 -2.047 5.050 1.00 98.69 84 MET A CA 1
ATOM 661 C C . MET A 1 84 ? -0.594 -2.578 4.943 1.00 98.69 84 MET A C 1
ATOM 663 O O . MET A 1 84 ? 0.236 -2.314 5.813 1.00 98.69 84 MET A O 1
ATOM 667 N N . ASP A 1 85 ? -0.331 -3.270 3.843 1.00 98.62 85 ASP A N 1
ATOM 668 C CA . ASP A 1 85 ? 0.997 -3.737 3.465 1.00 98.62 85 ASP A CA 1
ATOM 669 C C . ASP A 1 85 ? 1.161 -3.643 1.943 1.00 98.62 85 ASP A C 1
ATOM 671 O O . ASP A 1 85 ? 0.221 -3.920 1.180 1.00 98.62 85 ASP A O 1
ATOM 675 N N . CYS A 1 86 ? 2.333 -3.196 1.497 1.00 98.62 86 CYS A N 1
ATOM 676 C CA . CYS A 1 86 ? 2.681 -3.082 0.089 1.00 98.62 86 CYS A CA 1
ATOM 677 C C . CYS A 1 86 ? 3.863 -3.977 -0.263 1.00 98.62 86 CYS A C 1
ATOM 679 O O . CYS A 1 86 ? 4.882 -4.014 0.418 1.00 98.62 86 CYS A O 1
ATOM 681 N N . GLU A 1 87 ? 3.780 -4.574 -1.447 1.00 98.62 87 GLU A N 1
ATOM 682 C CA . GLU A 1 87 ? 4.914 -5.242 -2.066 1.00 98.62 87 GLU A CA 1
ATOM 683 C C . GLU A 1 87 ? 5.487 -4.379 -3.181 1.00 98.62 87 GLU A C 1
ATOM 685 O O . GLU A 1 87 ? 4.761 -3.836 -4.025 1.00 98.62 87 GLU A O 1
ATOM 690 N N . MET A 1 88 ? 6.815 -4.268 -3.206 1.00 98.38 88 MET A N 1
ATOM 691 C CA . MET A 1 88 ? 7.523 -3.364 -4.108 1.00 98.38 88 MET A CA 1
ATOM 692 C C . MET A 1 88 ? 8.309 -4.108 -5.183 1.00 98.38 88 MET A C 1
ATOM 694 O O . MET A 1 88 ? 8.984 -5.107 -4.936 1.00 98.38 88 MET A O 1
ATOM 698 N N . VAL A 1 89 ? 8.312 -3.524 -6.378 1.00 98.56 89 VAL A N 1
ATOM 699 C CA . VAL A 1 89 ? 9.155 -3.915 -7.512 1.00 98.56 89 VAL A CA 1
ATOM 700 C C . VAL A 1 89 ? 10.247 -2.869 -7.757 1.00 98.56 89 VAL A C 1
ATOM 702 O O . VAL A 1 89 ? 10.142 -1.714 -7.343 1.00 98.56 89 VAL A O 1
ATOM 705 N N . GLY A 1 90 ? 11.327 -3.278 -8.413 1.00 98.31 90 GLY A N 1
ATOM 706 C CA . GLY A 1 90 ? 12.433 -2.426 -8.834 1.00 98.31 90 GLY A CA 1
ATOM 707 C C . GLY A 1 90 ? 12.179 -1.754 -10.184 1.00 98.31 90 GLY A C 1
ATOM 708 O O . GLY A 1 90 ? 11.968 -2.419 -11.204 1.00 98.31 90 GLY A O 1
ATOM 709 N N . VAL A 1 91 ? 12.276 -0.426 -10.195 1.00 97.69 91 VAL A N 1
ATOM 710 C CA . VAL A 1 91 ? 12.213 0.441 -11.382 1.00 97.69 91 VAL A CA 1
ATOM 711 C C . VAL A 1 91 ? 13.487 1.292 -11.512 1.00 97.69 91 VAL A C 1
ATOM 713 O O . VAL A 1 91 ? 14.392 1.233 -10.671 1.00 97.69 91 VAL A O 1
ATOM 716 N N . GLY A 1 92 ? 13.582 2.077 -12.586 1.00 95.81 92 GLY A N 1
ATOM 717 C CA . GLY A 1 92 ? 14.793 2.812 -12.957 1.00 95.81 92 GLY A CA 1
ATOM 718 C C . GLY A 1 92 ? 15.799 1.946 -13.724 1.00 95.81 92 GLY A C 1
ATOM 719 O O . GLY A 1 92 ? 15.567 0.768 -13.977 1.00 95.81 92 GLY A O 1
ATOM 720 N N . SER A 1 93 ? 16.938 2.524 -14.113 1.00 91.69 93 SER A N 1
ATOM 721 C CA . SER A 1 93 ? 17.916 1.867 -15.000 1.00 91.69 93 SER A CA 1
ATOM 722 C C . SER A 1 93 ? 18.505 0.565 -14.445 1.00 91.69 93 SER A C 1
ATOM 724 O O . SER A 1 93 ? 18.889 -0.303 -15.224 1.00 91.69 93 SER A O 1
ATOM 726 N N . GLN A 1 94 ? 18.572 0.424 -13.119 1.00 93.44 94 GLN A N 1
ATOM 727 C CA . GLN A 1 94 ? 19.146 -0.742 -12.434 1.00 93.44 94 GLN A CA 1
ATOM 728 C C . GLN A 1 94 ? 18.202 -1.367 -11.392 1.00 93.44 94 GLN A C 1
ATOM 730 O O . GLN A 1 94 ? 18.645 -2.158 -10.568 1.00 93.44 94 GLN A O 1
ATOM 735 N N . GLY A 1 95 ? 16.917 -0.994 -11.369 1.00 94.12 95 GLY A N 1
ATOM 736 C CA . GLY A 1 95 ? 15.962 -1.524 -10.379 1.00 94.12 95 GLY A CA 1
ATOM 737 C C . GLY A 1 95 ? 16.184 -1.001 -8.957 1.00 94.12 95 GLY A C 1
ATOM 738 O O . GLY A 1 95 ? 15.646 -1.547 -7.992 1.00 94.12 95 GLY A O 1
ATOM 739 N N . ASN A 1 96 ? 16.985 0.057 -8.818 1.00 94.31 96 ASN A N 1
ATOM 740 C CA . ASN A 1 96 ? 17.403 0.638 -7.545 1.00 94.31 96 ASN A CA 1
ATOM 741 C C . ASN A 1 96 ? 16.325 1.506 -6.882 1.00 94.31 96 ASN A C 1
ATOM 743 O O . ASN A 1 96 ? 16.446 1.837 -5.704 1.00 94.31 96 ASN A O 1
ATOM 747 N N . LYS A 1 97 ? 15.269 1.873 -7.614 1.00 96.81 97 LYS A N 1
ATOM 748 C CA . LYS A 1 97 ? 14.111 2.574 -7.062 1.00 96.81 97 LYS A CA 1
ATOM 749 C C . LYS A 1 97 ? 12.997 1.572 -6.795 1.00 96.81 97 LYS A C 1
ATOM 751 O O . LYS A 1 97 ? 12.674 0.768 -7.661 1.00 96.81 97 LYS A O 1
ATOM 756 N N . SER A 1 98 ? 12.417 1.614 -5.602 1.00 97.56 98 SER A N 1
ATOM 757 C CA . SER A 1 98 ? 11.221 0.833 -5.278 1.00 97.56 98 SER A CA 1
ATOM 758 C C . SER A 1 98 ? 9.976 1.544 -5.801 1.00 97.56 98 SER A C 1
ATOM 760 O O . SER A 1 98 ? 9.827 2.744 -5.575 1.00 97.56 98 SER A O 1
ATOM 762 N N . ALA A 1 99 ? 9.084 0.804 -6.449 1.00 98.31 99 ALA A N 1
ATOM 763 C CA . ALA A 1 99 ? 7.752 1.258 -6.829 1.00 98.31 99 ALA A CA 1
ATOM 764 C C . ALA A 1 99 ? 6.700 0.222 -6.418 1.00 98.31 99 ALA A C 1
ATOM 766 O O . ALA A 1 99 ? 7.018 -0.960 -6.276 1.00 98.31 99 ALA A O 1
ATOM 767 N N . LEU A 1 100 ? 5.460 0.669 -6.221 1.00 98.62 100 LEU A N 1
ATOM 768 C CA . LEU A 1 100 ? 4.355 -0.179 -5.782 1.00 98.62 100 LEU A CA 1
ATOM 769 C C . LEU A 1 100 ? 4.038 -1.270 -6.812 1.00 98.62 100 LEU A C 1
ATOM 771 O O . LEU A 1 100 ? 3.760 -0.954 -7.966 1.00 98.62 100 LEU A O 1
ATOM 775 N N . GLY A 1 101 ? 4.052 -2.533 -6.391 1.00 98.44 101 GLY A N 1
ATOM 776 C CA . GLY A 1 101 ? 3.698 -3.682 -7.228 1.00 98.44 101 GLY A CA 1
ATOM 777 C C . GLY A 1 101 ? 2.453 -4.443 -6.759 1.00 98.44 101 GLY A C 1
ATOM 778 O O . GLY A 1 101 ? 1.786 -5.071 -7.582 1.00 98.44 101 GLY A O 1
ATOM 779 N N . ARG A 1 102 ? 2.110 -4.370 -5.470 1.00 98.75 102 ARG A N 1
ATOM 780 C CA . ARG A 1 102 ? 0.850 -4.864 -4.895 1.00 98.75 102 ARG A CA 1
ATOM 781 C C . ARG A 1 102 ? 0.533 -4.076 -3.630 1.00 98.75 102 ARG A C 1
ATOM 783 O O . ARG A 1 102 ? 1.459 -3.688 -2.926 1.00 98.75 102 ARG A O 1
ATOM 790 N N . VAL A 1 103 ? -0.743 -3.869 -3.336 1.00 98.81 103 VAL A N 1
ATOM 791 C CA . VAL A 1 103 ? -1.204 -3.335 -2.049 1.00 98.81 103 VAL A CA 1
ATOM 792 C C . VAL A 1 103 ? -2.308 -4.232 -1.510 1.00 98.81 103 VAL A C 1
ATOM 794 O O . VAL A 1 103 ? -3.186 -4.634 -2.272 1.00 98.81 103 VAL A O 1
ATOM 797 N N . THR A 1 104 ? -2.255 -4.537 -0.216 1.00 98.81 104 THR A N 1
ATOM 798 C CA . THR A 1 104 ? -3.317 -5.245 0.508 1.00 98.81 104 THR A CA 1
ATOM 799 C C . THR A 1 104 ? -3.787 -4.386 1.675 1.00 98.81 104 THR A C 1
ATOM 801 O O . THR A 1 104 ? -2.968 -3.829 2.402 1.00 98.81 104 THR A O 1
ATOM 804 N N . LEU A 1 105 ? -5.101 -4.284 1.858 1.00 98.75 105 LEU A N 1
ATOM 805 C CA . LEU A 1 105 ? -5.742 -3.678 3.015 1.00 98.75 105 LEU A CA 1
ATOM 806 C C . LEU A 1 105 ? -6.676 -4.697 3.666 1.00 98.75 105 LEU A C 1
ATOM 808 O O . LEU A 1 105 ? -7.451 -5.370 2.977 1.00 98.75 105 LEU A O 1
ATOM 812 N N . VAL A 1 106 ? -6.628 -4.765 4.994 1.00 98.19 106 VAL A N 1
ATOM 813 C CA . VAL A 1 106 ? -7.491 -5.628 5.808 1.00 98.19 106 VAL A CA 1
ATOM 814 C C . VAL A 1 106 ? -8.180 -4.829 6.912 1.00 98.19 106 VAL A C 1
ATOM 816 O O . VAL A 1 106 ? -7.633 -3.840 7.411 1.00 98.19 106 VAL A O 1
ATOM 819 N N . ASN A 1 107 ? -9.387 -5.246 7.284 1.00 97.88 107 ASN A N 1
ATOM 820 C CA . ASN A 1 107 ? -10.140 -4.656 8.391 1.00 97.88 107 ASN A CA 1
ATOM 821 C C . ASN A 1 107 ? -9.762 -5.286 9.749 1.00 97.88 107 ASN A C 1
ATOM 823 O O . ASN A 1 107 ? -8.927 -6.190 9.816 1.00 97.88 107 ASN A O 1
ATOM 827 N N . THR A 1 108 ? -10.359 -4.809 10.847 1.00 96.88 108 THR A N 1
ATOM 828 C CA . THR A 1 108 ? -10.036 -5.289 12.210 1.00 96.88 108 THR A CA 1
ATOM 829 C C . THR A 1 108 ? -10.359 -6.756 12.442 1.00 96.88 108 THR A C 1
ATOM 831 O O . THR A 1 108 ? -9.752 -7.378 13.312 1.00 96.88 108 THR A O 1
ATOM 834 N N . TRP A 1 109 ? -11.290 -7.316 11.672 1.00 95.88 109 TRP A N 1
ATOM 835 C CA . TRP A 1 109 ? -11.640 -8.727 11.762 1.00 95.88 109 TRP A CA 1
ATOM 836 C C . TRP A 1 109 ? -10.664 -9.623 11.009 1.00 95.88 109 TRP A C 1
ATOM 838 O O . TRP A 1 109 ? -10.773 -10.833 11.154 1.00 95.88 109 TRP A O 1
ATOM 848 N N . GLY A 1 110 ? -9.722 -9.057 10.244 1.00 95.31 110 GLY A N 1
ATOM 849 C CA . GLY A 1 110 ? -8.752 -9.791 9.430 1.00 95.31 110 GLY A CA 1
ATOM 850 C C . GLY A 1 110 ? -9.212 -10.052 7.993 1.00 95.31 110 GLY A C 1
ATOM 851 O O . GLY A 1 110 ? -8.508 -10.728 7.245 1.00 95.31 110 GLY A O 1
ATOM 852 N N . ASN A 1 111 ? -10.362 -9.512 7.578 1.00 97.00 111 ASN A N 1
ATOM 853 C CA . ASN A 1 111 ? -10.871 -9.686 6.221 1.00 97.00 111 ASN A CA 1
ATOM 854 C C . ASN A 1 111 ? -10.187 -8.736 5.239 1.00 97.00 111 ASN A C 1
ATOM 856 O O . ASN A 1 111 ? -10.005 -7.549 5.518 1.00 97.00 111 ASN A O 1
ATOM 860 N N . VAL A 1 112 ? -9.853 -9.256 4.057 1.00 97.69 112 VAL A N 1
ATOM 861 C CA . VAL A 1 112 ? -9.307 -8.466 2.949 1.00 97.69 112 VAL A CA 1
ATOM 862 C C . VAL A 1 112 ? -10.403 -7.583 2.368 1.00 97.69 112 VAL A C 1
ATOM 864 O O . VAL A 1 112 ? -11.396 -8.074 1.835 1.00 97.69 112 VAL A O 1
ATOM 867 N N . ILE A 1 113 ? -10.189 -6.271 2.427 1.00 98.19 113 ILE A N 1
ATOM 868 C CA . ILE A 1 113 ? -11.107 -5.272 1.864 1.00 98.19 113 ILE A CA 1
ATOM 869 C C . ILE A 1 113 ? -10.633 -4.758 0.503 1.00 98.19 113 ILE A C 1
ATOM 871 O O . ILE A 1 113 ? -11.429 -4.256 -0.291 1.00 98.19 113 ILE A O 1
ATOM 875 N N . TYR A 1 114 ? -9.332 -4.869 0.227 1.00 98.69 114 TYR A N 1
ATOM 876 C CA . TYR A 1 114 ? -8.738 -4.468 -1.040 1.00 98.69 114 TYR A CA 1
ATOM 877 C C . TYR A 1 114 ? -7.392 -5.164 -1.232 1.00 98.69 114 TYR A C 1
ATOM 879 O O . TYR A 1 114 ? -6.519 -5.041 -0.381 1.00 98.69 114 TYR A O 1
ATOM 887 N N . ASP A 1 115 ? -7.214 -5.881 -2.337 1.00 98.50 115 ASP A N 1
ATOM 888 C CA . ASP A 1 115 ? -5.958 -6.548 -2.684 1.00 98.50 115 ASP A CA 1
ATOM 889 C C . ASP A 1 115 ? -5.766 -6.503 -4.195 1.00 98.50 115 ASP A C 1
ATOM 891 O O . ASP A 1 115 ? -6.532 -7.102 -4.951 1.00 98.50 115 ASP A O 1
ATOM 895 N N . GLU A 1 116 ? -4.774 -5.743 -4.644 1.00 98.69 116 GLU A N 1
ATOM 896 C CA . GLU A 1 116 ? -4.574 -5.491 -6.064 1.00 98.69 116 GLU A CA 1
ATOM 897 C C . GLU A 1 116 ? -3.097 -5.487 -6.432 1.00 98.69 116 GLU A C 1
ATOM 899 O O . GLU A 1 116 ? -2.270 -4.834 -5.791 1.00 98.69 116 GLU A O 1
ATOM 904 N N . PHE A 1 117 ? -2.777 -6.159 -7.539 1.00 98.81 117 PHE A N 1
ATOM 905 C CA . PHE A 1 117 ? -1.515 -5.944 -8.237 1.00 98.81 117 PHE A CA 1
ATOM 906 C C . PHE A 1 117 ? -1.555 -4.606 -8.969 1.00 98.81 117 PHE A C 1
ATOM 908 O O . PHE A 1 117 ? -2.544 -4.262 -9.621 1.00 98.81 117 PHE A O 1
ATOM 915 N N . VAL A 1 118 ? -0.443 -3.881 -8.916 1.00 98.69 118 VAL A N 1
ATOM 916 C CA . VAL A 1 118 ? -0.343 -2.510 -9.414 1.00 98.69 118 VAL A CA 1
ATOM 917 C C . VAL A 1 118 ? 0.698 -2.436 -10.514 1.00 98.69 118 VAL A C 1
ATOM 919 O O . VAL A 1 118 ? 1.804 -2.955 -10.375 1.00 98.69 118 VAL A O 1
ATOM 922 N N . ARG A 1 119 ? 0.343 -1.783 -11.621 1.00 98.38 119 ARG A N 1
ATOM 923 C CA . ARG A 1 119 ? 1.271 -1.431 -12.690 1.00 98.38 119 ARG A CA 1
ATOM 924 C C . ARG A 1 119 ? 1.945 -0.107 -12.321 1.00 98.38 119 ARG A C 1
ATOM 926 O O . ARG A 1 119 ? 1.264 0.922 -12.332 1.00 98.38 119 ARG A O 1
ATOM 933 N N . PRO A 1 120 ? 3.254 -0.094 -12.010 1.00 96.94 120 PRO A N 1
ATOM 934 C CA . PRO A 1 120 ? 3.949 1.152 -11.724 1.00 96.94 120 PRO A CA 1
ATOM 935 C C . PRO A 1 120 ? 4.013 2.047 -12.963 1.00 96.94 120 PRO A C 1
ATOM 937 O O . PRO A 1 120 ? 4.000 1.565 -14.095 1.00 96.94 120 PRO A O 1
ATOM 940 N N . VAL A 1 121 ? 4.145 3.356 -12.737 1.00 94.62 121 VAL A N 1
ATOM 941 C CA . VAL A 1 121 ? 4.313 4.348 -13.813 1.00 94.62 121 VAL A CA 1
ATOM 942 C C . VAL A 1 121 ? 5.623 4.121 -14.576 1.00 94.62 121 VAL A C 1
ATOM 944 O O . VAL A 1 121 ? 5.671 4.217 -15.800 1.00 94.62 121 VAL A O 1
ATOM 947 N N . GLU A 1 122 ? 6.700 3.804 -13.854 1.00 96.19 122 GLU A N 1
ATOM 948 C CA . GLU A 1 122 ? 7.988 3.455 -14.450 1.00 96.19 122 GLU A CA 1
ATOM 949 C C . GLU A 1 122 ? 8.036 1.970 -14.839 1.00 96.19 122 GLU A C 1
ATOM 951 O O . GLU A 1 122 ? 7.460 1.103 -14.181 1.00 96.19 122 GLU A O 1
ATOM 956 N N . ARG A 1 123 ? 8.794 1.652 -15.895 1.00 96.12 123 ARG A N 1
ATOM 957 C CA . ARG A 1 123 ? 8.994 0.266 -16.331 1.00 96.12 123 ARG A CA 1
ATOM 958 C C . ARG A 1 123 ? 9.653 -0.558 -15.223 1.00 96.12 123 ARG A C 1
ATOM 960 O O . ARG A 1 123 ? 10.744 -0.228 -14.759 1.00 96.12 123 ARG A O 1
ATOM 967 N N . VAL A 1 124 ? 9.034 -1.690 -14.898 1.00 97.75 124 VAL A N 1
ATOM 968 C CA . VAL A 1 124 ? 9.621 -2.706 -14.018 1.00 97.75 124 VAL A CA 1
ATOM 969 C C . VAL A 1 124 ? 10.825 -3.345 -14.700 1.00 97.75 124 VAL A C 1
ATOM 971 O O . VAL A 1 124 ? 10.722 -3.844 -15.825 1.00 97.75 124 VAL A O 1
ATOM 974 N N . VAL A 1 125 ? 11.964 -3.331 -14.011 1.00 97.81 125 VAL A N 1
ATOM 975 C CA . VAL A 1 125 ? 13.200 -3.994 -14.455 1.00 97.81 125 VAL A CA 1
ATOM 976 C C . VAL A 1 125 ? 13.607 -5.142 -13.537 1.00 97.81 125 VAL A C 1
ATOM 978 O O . VAL A 1 125 ? 14.302 -6.049 -13.984 1.00 97.81 125 VAL A O 1
ATOM 981 N N . ASP A 1 126 ? 13.132 -5.135 -12.292 1.00 98.12 126 ASP A N 1
ATOM 982 C CA . ASP A 1 126 ? 13.328 -6.211 -11.327 1.00 98.12 126 ASP A CA 1
ATOM 983 C C . ASP A 1 126 ? 12.032 -6.430 -10.539 1.00 98.12 126 ASP A C 1
ATOM 985 O O . ASP A 1 126 ? 11.499 -5.506 -9.937 1.00 98.12 126 ASP A O 1
ATOM 989 N N . PHE A 1 127 ? 11.502 -7.649 -10.540 1.00 97.88 127 PHE A N 1
ATOM 990 C CA . PHE A 1 127 ? 10.283 -7.974 -9.797 1.00 97.88 127 PHE A CA 1
ATOM 991 C C . PHE A 1 127 ? 10.535 -8.252 -8.319 1.00 97.88 127 PHE A C 1
ATOM 993 O O . PHE A 1 127 ? 9.590 -8.210 -7.534 1.00 97.88 127 PHE A O 1
ATOM 1000 N N . ARG A 1 128 ? 11.788 -8.545 -7.942 1.00 97.19 128 ARG A N 1
ATOM 1001 C CA . ARG A 1 128 ? 12.165 -8.918 -6.574 1.00 97.19 128 ARG A CA 1
ATOM 1002 C C . ARG A 1 128 ? 11.339 -10.095 -6.046 1.00 97.19 128 ARG A C 1
ATOM 1004 O O . ARG A 1 128 ? 11.023 -10.153 -4.867 1.00 97.19 128 ARG A O 1
ATOM 1011 N N . THR A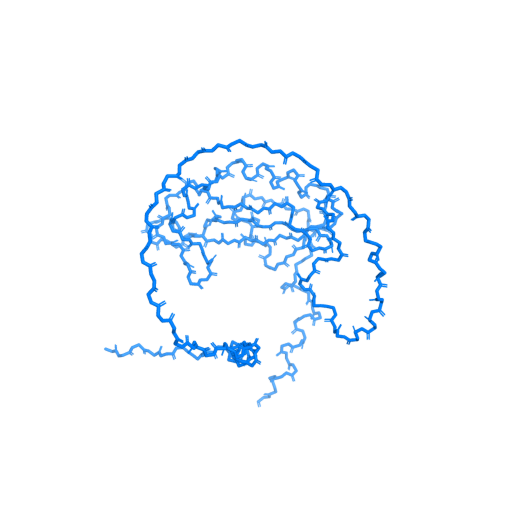 1 129 ? 10.980 -11.032 -6.926 1.00 97.75 129 THR A N 1
ATOM 1012 C CA . THR A 1 129 ? 9.994 -12.097 -6.664 1.00 97.75 129 THR A CA 1
ATOM 1013 C C . THR A 1 129 ? 10.301 -12.931 -5.420 1.00 97.75 129 THR A C 1
ATOM 1015 O O . THR A 1 129 ? 9.377 -13.427 -4.788 1.00 97.75 129 THR A O 1
ATOM 1018 N N . GLU A 1 130 ? 11.576 -13.098 -5.063 1.00 97.50 130 GLU A N 1
ATOM 1019 C CA . GLU A 1 130 ? 11.980 -13.839 -3.860 1.00 97.50 130 GLU A CA 1
ATOM 1020 C C . GLU A 1 130 ? 11.480 -13.193 -2.564 1.00 97.50 130 GLU A C 1
ATOM 1022 O O . GLU A 1 130 ? 11.210 -13.910 -1.605 1.00 97.50 130 GLU A O 1
ATOM 1027 N N . VAL A 1 131 ? 11.341 -11.864 -2.552 1.00 95.62 131 VAL A N 1
ATOM 1028 C CA . VAL A 1 131 ? 10.813 -11.111 -1.409 1.00 95.62 131 VAL A CA 1
ATOM 1029 C C . VAL A 1 131 ? 9.361 -10.700 -1.629 1.00 95.62 131 VAL A C 1
ATOM 1031 O O . VAL A 1 131 ? 8.551 -10.909 -0.742 1.00 95.62 131 VAL A O 1
ATOM 1034 N N . SER A 1 132 ? 9.014 -10.206 -2.822 1.00 96.94 132 SER A N 1
ATOM 1035 C CA . SER A 1 132 ? 7.696 -9.619 -3.096 1.00 96.94 132 SER A CA 1
ATOM 1036 C C . SER A 1 132 ? 6.618 -10.633 -3.472 1.00 96.94 132 SER A C 1
ATOM 1038 O O . SER A 1 132 ? 5.431 -10.318 -3.517 1.00 96.94 132 SER A O 1
ATOM 1040 N N . GLY A 1 133 ? 7.018 -11.834 -3.900 1.00 97.81 133 GLY A N 1
ATOM 1041 C CA . GLY A 1 133 ? 6.121 -12.820 -4.506 1.00 97.81 133 GLY A CA 1
ATOM 1042 C C . GLY A 1 133 ? 5.553 -12.426 -5.880 1.00 97.81 133 GLY A C 1
ATOM 1043 O O . GLY A 1 133 ? 4.967 -13.277 -6.555 1.00 97.81 133 GLY A O 1
ATOM 1044 N N . ILE A 1 134 ? 5.765 -11.187 -6.339 1.00 98.25 134 ILE A N 1
ATOM 1045 C CA . ILE A 1 134 ? 5.228 -10.657 -7.595 1.00 98.25 134 ILE A CA 1
ATOM 1046 C C . ILE A 1 134 ? 5.974 -11.267 -8.778 1.00 98.25 134 ILE A C 1
ATOM 1048 O O . ILE A 1 134 ? 7.206 -11.296 -8.831 1.00 98.25 134 ILE A O 1
ATOM 1052 N N . ARG A 1 135 ? 5.221 -11.725 -9.776 1.00 97.75 135 ARG A N 1
ATOM 1053 C CA . ARG A 1 135 ? 5.738 -12.304 -11.016 1.00 97.75 135 ARG A CA 1
ATOM 1054 C C . ARG A 1 135 ? 5.322 -11.453 -12.219 1.00 97.75 135 ARG A C 1
ATOM 1056 O O . ARG A 1 135 ? 4.256 -10.837 -12.211 1.00 97.75 135 ARG A O 1
ATOM 1063 N N . PRO A 1 136 ? 6.062 -11.526 -13.342 1.00 97.25 136 PRO A N 1
ATOM 1064 C CA . PRO A 1 136 ? 5.681 -10.836 -14.579 1.00 97.25 136 PRO A CA 1
ATOM 1065 C C . PRO A 1 136 ? 4.251 -11.137 -15.054 1.00 97.25 136 PRO A C 1
ATOM 1067 O O . PRO A 1 136 ? 3.592 -10.296 -15.657 1.00 97.25 136 PRO A O 1
ATOM 1070 N N . ARG A 1 137 ? 3.750 -12.347 -14.777 1.00 97.44 137 ARG A N 1
ATOM 1071 C CA . ARG A 1 137 ? 2.396 -12.770 -15.158 1.00 97.44 137 ARG A CA 1
ATOM 1072 C C . ARG A 1 137 ? 1.286 -12.026 -14.412 1.00 97.44 137 ARG A C 1
ATOM 1074 O O . ARG A 1 137 ? 0.187 -11.934 -14.962 1.00 97.44 137 ARG A O 1
ATOM 1081 N N . ASP A 1 138 ? 1.575 -11.514 -13.218 1.00 97.12 138 ASP A N 1
ATOM 1082 C CA . ASP A 1 138 ? 0.612 -10.813 -12.365 1.00 97.12 138 ASP A CA 1
ATOM 1083 C C . ASP A 1 138 ? 0.340 -9.405 -12.930 1.00 97.12 138 ASP A C 1
ATOM 1085 O O . ASP A 1 138 ? -0.794 -8.930 -12.937 1.00 97.12 138 ASP A O 1
ATOM 1089 N N . MET A 1 139 ? 1.334 -8.810 -13.604 1.00 95.62 139 MET A N 1
ATOM 1090 C CA . MET A 1 139 ? 1.219 -7.510 -14.287 1.00 95.62 139 MET A CA 1
ATOM 1091 C C . MET A 1 139 ? 0.228 -7.483 -15.456 1.00 95.62 139 MET A C 1
ATOM 1093 O O . MET A 1 139 ? -0.186 -6.407 -15.896 1.00 95.62 139 MET A O 1
ATOM 1097 N N . ARG A 1 140 ? -0.172 -8.652 -15.975 1.00 93.88 140 ARG A N 1
ATOM 1098 C CA . ARG A 1 140 ? -1.143 -8.741 -17.080 1.00 93.88 140 ARG A CA 1
ATOM 1099 C C . ARG A 1 140 ? -2.534 -8.267 -16.676 1.00 93.88 140 ARG A C 1
ATOM 1101 O O . ARG A 1 140 ? -3.256 -7.765 -17.525 1.00 93.88 140 ARG A O 1
ATOM 1108 N N . LYS A 1 141 ? -2.898 -8.451 -15.404 1.00 92.94 141 LYS A N 1
ATOM 1109 C CA . LYS A 1 141 ? -4.183 -8.019 -14.836 1.00 92.94 141 LYS A CA 1
ATOM 1110 C C . LYS A 1 141 ? -4.027 -6.891 -13.814 1.00 92.94 141 LYS A C 1
ATOM 1112 O O . LYS A 1 141 ? -5.017 -6.493 -13.218 1.00 92.94 141 LYS A O 1
ATOM 1117 N N . ALA A 1 142 ? -2.806 -6.394 -13.615 1.00 97.75 142 ALA A N 1
ATOM 1118 C CA . ALA A 1 142 ? -2.549 -5.307 -12.687 1.00 97.75 142 ALA A CA 1
ATOM 1119 C C . ALA A 1 142 ? -3.305 -4.037 -13.100 1.00 97.75 142 ALA A C 1
ATOM 1121 O O . ALA A 1 142 ? -3.377 -3.708 -14.294 1.00 97.75 142 ALA A O 1
ATOM 1122 N N . LYS A 1 143 ? -3.840 -3.348 -12.093 1.00 98.56 143 LYS A N 1
ATOM 1123 C CA . LYS A 1 143 ? -4.520 -2.060 -12.23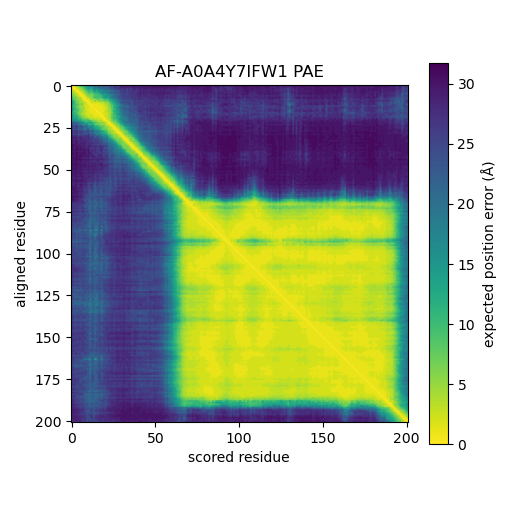2 1.00 98.56 143 LYS A CA 1
ATOM 1124 C C . LYS A 1 143 ? -3.504 -0.936 -12.374 1.00 98.56 143 LYS A C 1
ATOM 1126 O O . LYS A 1 143 ? -2.354 -1.068 -11.949 1.00 98.56 143 LYS A O 1
ATOM 1131 N N . ASP A 1 144 ? -3.924 0.167 -12.978 1.00 98.44 144 ASP A N 1
ATOM 1132 C CA . ASP A 1 144 ? -3.057 1.327 -13.117 1.00 98.44 144 ASP A CA 1
ATOM 1133 C C . ASP A 1 144 ? -2.853 2.007 -11.762 1.00 98.44 144 ASP A C 1
ATOM 1135 O O . ASP A 1 144 ? -3.756 2.080 -10.926 1.00 98.44 144 ASP A O 1
ATOM 1139 N N . PHE A 1 145 ? -1.632 2.497 -11.540 1.00 98.62 145 PHE A N 1
ATOM 1140 C CA . PHE A 1 145 ? -1.220 3.081 -10.265 1.00 98.62 145 PHE A CA 1
ATOM 1141 C C . PHE A 1 145 ? -2.179 4.163 -9.752 1.00 98.62 145 PHE A C 1
ATOM 1143 O O . PHE A 1 145 ? -2.478 4.192 -8.564 1.00 98.62 145 PHE A O 1
ATOM 1150 N N . GLN A 1 146 ? -2.674 5.033 -10.635 1.00 98.31 146 GLN A N 1
ATOM 1151 C CA . GLN A 1 146 ? -3.548 6.147 -10.254 1.00 98.31 146 GLN A CA 1
ATOM 1152 C C . GLN A 1 146 ? -4.898 5.667 -9.709 1.00 98.31 146 GLN A C 1
ATOM 1154 O O . GLN A 1 146 ? -5.353 6.175 -8.686 1.00 98.31 146 GLN A O 1
ATOM 1159 N N . ASP A 1 147 ? -5.505 4.655 -10.334 1.00 98.50 147 ASP A N 1
ATOM 1160 C CA . ASP A 1 147 ? -6.782 4.090 -9.882 1.00 98.50 147 ASP A CA 1
ATOM 1161 C C . ASP A 1 147 ? -6.637 3.442 -8.506 1.00 98.50 147 ASP A C 1
ATOM 1163 O O . ASP A 1 147 ? -7.467 3.636 -7.615 1.00 98.50 147 ASP A O 1
ATOM 1167 N N . VAL A 1 148 ? -5.542 2.702 -8.321 1.00 98.75 148 VAL A N 1
ATOM 1168 C CA . VAL A 1 148 ? -5.214 2.068 -7.044 1.00 98.75 148 VAL A CA 1
ATOM 1169 C C . VAL A 1 148 ? -4.959 3.119 -5.972 1.00 98.75 148 VAL A C 1
ATOM 1171 O O . VAL A 1 148 ? -5.532 3.038 -4.891 1.00 98.75 148 VAL A O 1
ATOM 1174 N N . GLN A 1 149 ? -4.154 4.138 -6.273 1.00 98.69 149 GLN A N 1
ATOM 1175 C CA . GLN A 1 149 ? -3.846 5.220 -5.344 1.00 98.69 149 GLN A CA 1
ATOM 1176 C C . GLN A 1 149 ? -5.119 5.941 -4.885 1.00 98.69 149 GLN A C 1
ATOM 1178 O O . GLN A 1 149 ? -5.319 6.107 -3.683 1.00 98.69 149 GLN A O 1
ATOM 1183 N N . MET A 1 150 ? -5.999 6.330 -5.816 1.00 98.69 150 MET A N 1
ATOM 1184 C CA . MET A 1 150 ? -7.276 6.968 -5.476 1.00 98.69 150 MET A CA 1
ATOM 1185 C C . MET A 1 150 ? -8.134 6.065 -4.592 1.00 98.69 150 MET A C 1
ATOM 1187 O O . MET A 1 150 ? -8.700 6.535 -3.603 1.00 98.69 150 MET A O 1
ATOM 1191 N N . LYS A 1 151 ? -8.192 4.764 -4.907 1.00 98.75 151 LYS A N 1
ATOM 1192 C CA . LYS A 1 151 ? -8.978 3.825 -4.111 1.00 98.75 151 LYS A CA 1
ATOM 1193 C C . LYS A 1 151 ? -8.409 3.647 -2.707 1.00 98.75 151 LYS A C 1
ATOM 1195 O O . LYS A 1 151 ? -9.168 3.655 -1.745 1.00 98.75 151 LYS A O 1
ATOM 1200 N N . VAL A 1 152 ? -7.089 3.549 -2.570 1.00 98.75 152 VAL A N 1
ATOM 1201 C CA . VAL A 1 152 ? -6.426 3.470 -1.261 1.00 98.75 152 VAL A CA 1
ATOM 1202 C C . VAL A 1 152 ? -6.701 4.730 -0.441 1.00 98.75 152 VAL A C 1
ATOM 1204 O O . VAL A 1 152 ? -7.073 4.604 0.721 1.00 98.75 152 VAL A O 1
ATOM 1207 N N . VAL A 1 153 ? -6.608 5.928 -1.037 1.00 98.56 153 VAL A N 1
ATOM 1208 C CA . VAL A 1 153 ? -6.946 7.194 -0.356 1.00 98.56 153 VAL A CA 1
ATOM 1209 C C . VAL A 1 153 ? -8.371 7.167 0.187 1.00 98.56 153 VAL A C 1
ATOM 1211 O O . VAL A 1 153 ? -8.576 7.487 1.354 1.00 98.56 153 VAL A O 1
ATOM 1214 N N . GLU A 1 154 ? -9.348 6.760 -0.626 1.00 98.56 154 GLU A N 1
ATOM 1215 C CA . GLU A 1 154 ? -10.749 6.642 -0.206 1.00 98.56 154 GLU A CA 1
ATOM 1216 C C . GLU A 1 154 ? -10.905 5.688 0.988 1.00 98.56 154 GLU A C 1
ATOM 1218 O O . GLU A 1 154 ? -11.575 6.019 1.969 1.00 98.56 154 GLU A O 1
ATOM 1223 N N . LEU A 1 155 ? -10.256 4.522 0.916 1.00 98.56 155 LEU A N 1
ATOM 1224 C CA . LEU A 1 155 ? -10.369 3.469 1.922 1.00 98.56 155 LEU A CA 1
ATOM 1225 C C . LEU A 1 155 ? -9.744 3.867 3.262 1.00 98.56 155 LEU A C 1
ATOM 1227 O O . LEU A 1 155 ? -10.334 3.574 4.297 1.00 98.56 155 LEU A O 1
ATOM 1231 N N . ILE A 1 156 ? -8.592 4.546 3.267 1.00 98.44 156 ILE A N 1
ATOM 1232 C CA . ILE A 1 156 ? -7.878 4.903 4.509 1.00 98.44 156 ILE A CA 1
ATOM 1233 C C . ILE A 1 156 ? -8.290 6.264 5.085 1.00 98.44 156 ILE A C 1
ATOM 1235 O O . ILE A 1 156 ? -7.924 6.594 6.215 1.00 98.44 156 ILE A O 1
ATOM 1239 N N . ASN A 1 157 ? -9.036 7.079 4.334 1.00 98.12 157 ASN A N 1
ATOM 1240 C CA . ASN A 1 157 ? -9.405 8.421 4.773 1.00 98.12 157 ASN A CA 1
ATOM 1241 C C . ASN A 1 157 ? -10.218 8.384 6.080 1.00 98.12 157 ASN A C 1
ATOM 1243 O O . ASN A 1 157 ? -11.197 7.646 6.197 1.00 98.12 157 ASN A O 1
ATOM 1247 N N . GLY A 1 158 ? -9.809 9.202 7.056 1.00 98.06 158 GLY A N 1
ATOM 1248 C CA . GLY A 1 158 ? -10.462 9.303 8.366 1.00 98.06 158 GLY A CA 1
ATOM 1249 C C . GLY A 1 158 ? -10.287 8.087 9.285 1.00 98.06 158 GLY A C 1
ATOM 1250 O O . GLY A 1 158 ? -11.014 7.987 10.270 1.00 98.06 158 GLY A O 1
ATOM 1251 N N . ARG A 1 159 ? -9.356 7.173 8.976 1.00 98.56 159 ARG A N 1
ATOM 1252 C CA . ARG A 1 159 ? -9.140 5.917 9.713 1.00 98.56 159 ARG A CA 1
ATOM 1253 C C . ARG A 1 159 ? -7.754 5.824 10.330 1.00 98.56 159 ARG A C 1
ATOM 1255 O O . ARG A 1 159 ? -6.820 6.510 9.914 1.00 98.56 159 ARG A O 1
ATOM 1262 N N . ILE A 1 160 ? -7.617 4.941 11.313 1.00 98.75 160 ILE A N 1
ATOM 1263 C CA . ILE A 1 160 ? -6.323 4.567 11.876 1.00 98.75 160 ILE A CA 1
ATOM 1264 C C . ILE A 1 160 ? -5.656 3.581 10.917 1.00 98.75 160 ILE A C 1
ATOM 1266 O O . ILE A 1 160 ? -6.216 2.532 10.612 1.00 98.75 160 ILE A O 1
ATOM 1270 N N . LEU A 1 161 ? -4.453 3.914 10.462 1.00 98.75 161 LEU A N 1
ATOM 1271 C CA . LEU A 1 161 ? -3.650 3.077 9.582 1.00 98.75 161 LEU A CA 1
ATOM 1272 C C . LEU A 1 161 ? -2.629 2.288 10.404 1.00 98.75 161 LEU A C 1
ATOM 1274 O O . LEU A 1 161 ? -1.816 2.872 11.127 1.00 98.75 161 LEU A O 1
ATOM 1278 N N . VAL A 1 162 ? -2.660 0.967 10.275 1.00 98.50 162 VAL A N 1
ATOM 1279 C CA . VAL A 1 162 ? -1.778 0.026 10.975 1.00 98.50 162 VAL A CA 1
ATOM 1280 C C . VAL A 1 162 ? -0.864 -0.667 9.961 1.00 98.50 162 VAL A C 1
ATOM 1282 O O . VAL A 1 162 ? -1.281 -0.950 8.843 1.00 98.50 162 VAL A O 1
ATOM 1285 N N . GLY A 1 163 ? 0.388 -0.944 10.321 1.00 98.00 163 GLY A N 1
ATOM 1286 C CA . GLY A 1 163 ? 1.311 -1.663 9.435 1.00 98.00 163 GLY A CA 1
ATOM 1287 C C . GLY A 1 163 ? 2.722 -1.767 10.000 1.00 98.00 163 GLY A C 1
ATOM 1288 O O . GLY A 1 163 ? 2.939 -1.527 11.192 1.00 98.00 163 GLY A O 1
ATOM 1289 N N . HIS A 1 164 ? 3.691 -2.134 9.165 1.00 97.25 164 HIS A N 1
ATOM 1290 C CA . HIS A 1 164 ? 5.093 -2.270 9.558 1.00 97.25 164 HIS A CA 1
ATOM 1291 C C . HIS A 1 164 ? 5.998 -1.431 8.658 1.00 97.25 164 HIS A C 1
ATOM 1293 O O . HIS A 1 164 ? 6.093 -1.691 7.467 1.00 97.25 164 HIS A O 1
ATOM 1299 N N . ALA A 1 165 ? 6.691 -0.447 9.235 1.00 97.25 165 ALA A N 1
ATOM 1300 C CA . ALA A 1 165 ? 7.515 0.507 8.494 1.00 97.25 165 ALA A CA 1
ATOM 1301 C C . ALA A 1 165 ? 6.729 1.243 7.384 1.00 97.25 165 ALA A C 1
ATOM 1303 O O . ALA A 1 165 ? 7.251 1.468 6.286 1.00 97.25 165 ALA A O 1
ATOM 1304 N N . LEU A 1 166 ? 5.512 1.694 7.723 1.00 98.00 166 LEU A N 1
ATOM 1305 C CA . LEU A 1 166 ? 4.494 2.298 6.846 1.00 98.00 166 LEU A CA 1
ATOM 1306 C C . LEU A 1 166 ? 5.000 3.488 6.025 1.00 98.00 166 LEU A C 1
ATOM 1308 O O . LEU A 1 166 ? 4.408 3.857 5.010 1.00 98.00 166 LEU A O 1
ATOM 1312 N N . HIS A 1 167 ? 6.090 4.125 6.457 1.00 97.94 167 HIS A N 1
ATOM 1313 C CA . HIS A 1 167 ? 6.751 5.157 5.665 1.00 97.94 167 HIS A CA 1
ATOM 1314 C C . HIS A 1 167 ? 7.132 4.655 4.262 1.00 97.94 167 HIS A C 1
ATOM 1316 O O . HIS A 1 167 ? 7.031 5.419 3.300 1.00 97.94 167 HIS A O 1
ATOM 1322 N N . ASN A 1 168 ? 7.553 3.394 4.131 1.00 98.12 168 ASN A N 1
ATOM 1323 C CA . ASN A 1 168 ? 7.929 2.809 2.846 1.00 98.12 168 ASN A CA 1
ATOM 1324 C C . ASN A 1 168 ? 6.710 2.629 1.934 1.00 98.12 168 ASN A C 1
ATOM 1326 O O . ASN A 1 168 ? 6.767 3.020 0.766 1.00 98.12 168 ASN A O 1
ATOM 1330 N N . ASP A 1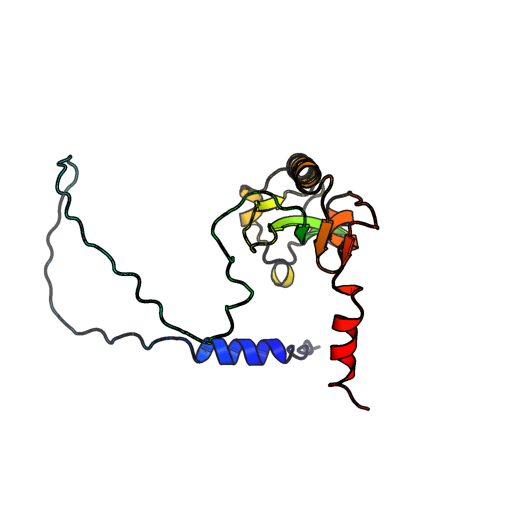 169 ? 5.612 2.110 2.480 1.00 98.50 169 ASP A N 1
ATOM 1331 C CA . ASP A 1 169 ? 4.345 1.883 1.783 1.00 98.50 169 ASP A CA 1
ATOM 1332 C C . ASP A 1 169 ? 3.727 3.198 1.309 1.00 98.50 169 ASP A C 1
ATOM 1334 O O . ASP A 1 169 ? 3.462 3.388 0.121 1.00 98.50 169 ASP A O 1
ATOM 1338 N N . LEU A 1 170 ? 3.589 4.162 2.226 1.00 98.50 170 LEU A N 1
ATOM 1339 C CA . LEU A 1 170 ? 3.057 5.491 1.923 1.00 98.50 170 LEU A CA 1
ATOM 1340 C C . LEU A 1 170 ? 3.921 6.209 0.883 1.00 98.50 170 LEU A C 1
ATOM 1342 O O . LEU A 1 170 ? 3.391 6.849 -0.023 1.00 98.50 170 LEU A O 1
ATOM 1346 N N . LYS A 1 171 ? 5.249 6.057 0.948 1.00 98.25 171 LYS A N 1
ATOM 1347 C CA . LYS A 1 171 ? 6.157 6.594 -0.071 1.00 98.25 171 LYS A CA 1
ATOM 1348 C C . LYS A 1 171 ? 5.962 5.919 -1.429 1.00 98.25 171 LYS A C 1
ATOM 1350 O O . LYS A 1 171 ? 5.967 6.622 -2.436 1.00 98.25 171 LYS A O 1
ATOM 1355 N N . ALA A 1 172 ? 5.784 4.598 -1.481 1.00 97.88 172 ALA A N 1
ATOM 1356 C CA . ALA A 1 172 ? 5.523 3.873 -2.728 1.00 97.88 172 ALA A CA 1
ATOM 1357 C C . ALA A 1 172 ? 4.169 4.255 -3.349 1.00 97.88 172 ALA A C 1
ATOM 1359 O O . ALA A 1 172 ? 4.056 4.331 -4.572 1.00 97.88 172 ALA A O 1
ATOM 1360 N N . LEU A 1 173 ? 3.176 4.553 -2.507 1.00 98.25 173 LEU A N 1
ATOM 1361 C CA . LEU A 1 173 ? 1.863 5.075 -2.885 1.00 98.25 173 LEU A CA 1
ATOM 1362 C C . LEU A 1 173 ? 1.862 6.584 -3.179 1.00 98.25 173 LEU A C 1
ATOM 1364 O O . LEU A 1 173 ? 0.858 7.091 -3.665 1.00 98.25 173 LEU A O 1
ATOM 1368 N N . LEU A 1 174 ? 2.953 7.311 -2.912 1.00 97.56 174 LEU A N 1
ATOM 1369 C CA . LEU A 1 174 ? 3.024 8.780 -2.984 1.00 97.56 174 LEU A CA 1
ATOM 1370 C C . LEU A 1 174 ? 1.957 9.479 -2.117 1.00 97.56 174 LEU A C 1
ATOM 1372 O O . LEU A 1 174 ? 1.394 10.503 -2.506 1.00 97.56 174 LEU A O 1
ATOM 1376 N N . LEU A 1 175 ? 1.675 8.916 -0.943 1.00 98.06 175 LEU A N 1
ATOM 1377 C CA . LEU A 1 175 ? 0.680 9.399 0.010 1.00 98.06 175 LEU A CA 1
ATOM 1378 C C . LEU A 1 175 ? 1.322 9.850 1.322 1.00 98.06 175 LEU A C 1
ATOM 1380 O O . LEU A 1 175 ? 2.479 9.569 1.634 1.00 98.06 175 LEU A O 1
ATOM 1384 N N . SER A 1 176 ? 0.521 10.547 2.120 1.00 97.62 176 SER A N 1
ATOM 1385 C CA . SER A 1 176 ? 0.803 10.809 3.528 1.00 97.62 176 SER A CA 1
ATOM 1386 C C . SER A 1 176 ? -0.447 10.509 4.344 1.00 97.62 176 SER A C 1
ATOM 1388 O O . SER A 1 176 ? -1.556 10.601 3.821 1.00 97.62 176 SER A O 1
ATOM 1390 N N . HIS A 1 177 ? -0.264 10.167 5.616 1.00 98.25 177 HIS A N 1
ATOM 1391 C CA . HIS A 1 177 ? -1.357 9.932 6.557 1.00 98.25 177 HIS A CA 1
ATOM 1392 C C . HIS A 1 177 ? -1.122 10.749 7.835 1.00 98.25 177 HIS A C 1
ATOM 1394 O O . HIS A 1 177 ? 0.043 10.963 8.201 1.00 98.25 177 HIS A O 1
ATOM 1400 N N . PRO A 1 178 ? -2.165 11.248 8.527 1.00 98.25 178 PRO A N 1
ATOM 1401 C CA . PRO A 1 178 ? -1.981 11.999 9.762 1.00 98.25 178 PRO A CA 1
ATOM 1402 C C . PRO A 1 178 ? -1.206 11.184 10.801 1.00 98.25 178 PRO A C 1
ATOM 1404 O O . PRO A 1 178 ? -1.608 10.086 11.172 1.00 98.25 178 PRO A O 1
ATOM 1407 N N . LYS A 1 179 ? -0.110 11.742 11.333 1.00 96.62 179 LYS A N 1
ATOM 1408 C CA . LYS A 1 179 ? 0.776 11.026 12.275 1.00 96.62 179 LYS A CA 1
ATOM 1409 C C . LYS A 1 179 ? 0.045 10.466 13.499 1.00 96.62 179 LYS A C 1
ATOM 1411 O O . LYS A 1 179 ? 0.386 9.395 13.980 1.00 96.62 179 LYS A O 1
ATOM 1416 N N . LYS A 1 180 ? -0.968 11.184 13.996 1.00 97.31 180 LYS A N 1
ATOM 1417 C CA . LYS A 1 180 ? -1.798 10.755 15.136 1.00 97.31 180 LYS A CA 1
ATOM 1418 C C . LYS A 1 180 ? -2.616 9.486 14.852 1.00 97.31 180 LYS A C 1
ATOM 1420 O O . LYS A 1 180 ? -2.955 8.771 15.795 1.00 97.31 180 LYS A O 1
ATOM 1425 N N . ASP A 1 181 ? -2.856 9.188 13.579 1.00 98.31 181 ASP A N 1
ATOM 1426 C CA . ASP A 1 181 ? -3.678 8.080 13.098 1.00 98.31 181 ASP A CA 1
ATOM 1427 C C . ASP A 1 181 ? -2.813 6.952 12.504 1.00 98.31 181 ASP A C 1
ATOM 1429 O O . ASP A 1 181 ? -3.343 6.022 11.914 1.00 98.31 181 ASP A O 1
ATOM 1433 N N . ILE A 1 182 ? -1.484 6.996 12.669 1.00 98.19 182 ILE A N 1
ATOM 1434 C CA . ILE A 1 182 ? -0.566 5.912 12.284 1.00 98.19 182 ILE A CA 1
ATOM 1435 C C . ILE A 1 182 ? -0.248 5.037 13.502 1.00 98.19 182 ILE A C 1
ATOM 1437 O O . ILE A 1 182 ? 0.052 5.539 14.591 1.00 98.19 182 ILE A O 1
ATOM 1441 N N . ARG A 1 183 ? -0.285 3.715 13.323 1.00 97.75 183 ARG A N 1
ATOM 1442 C CA . ARG A 1 183 ? 0.185 2.708 14.283 1.00 97.75 183 ARG A CA 1
ATOM 1443 C C . ARG A 1 183 ? 1.203 1.810 13.589 1.00 97.75 183 ARG A C 1
ATOM 1445 O O . ARG A 1 183 ? 0.861 0.789 13.001 1.00 97.75 183 ARG A O 1
ATOM 1452 N N . ASP A 1 184 ? 2.462 2.227 13.646 1.00 97.00 184 ASP A N 1
ATOM 1453 C CA . ASP A 1 184 ? 3.566 1.495 13.035 1.00 97.00 184 ASP A CA 1
ATOM 1454 C C . ASP A 1 184 ? 4.163 0.487 14.025 1.00 97.00 184 ASP A C 1
ATOM 1456 O O . ASP A 1 184 ? 4.687 0.842 15.085 1.00 97.00 184 ASP A O 1
ATOM 1460 N N . THR A 1 185 ? 4.084 -0.793 13.678 1.00 95.81 185 THR A N 1
ATOM 1461 C CA . THR A 1 185 ? 4.593 -1.888 14.509 1.00 95.81 185 THR A CA 1
ATOM 1462 C C . THR A 1 185 ? 6.120 -1.902 14.609 1.00 95.81 185 THR A C 1
ATOM 1464 O O . THR A 1 185 ? 6.643 -2.403 15.604 1.00 95.81 185 THR A O 1
ATOM 1467 N N . SER A 1 186 ? 6.845 -1.313 13.649 1.00 94.00 186 SER A N 1
ATOM 1468 C CA . SER A 1 186 ? 8.310 -1.179 13.702 1.00 94.00 186 SER A CA 1
ATOM 1469 C C . SER A 1 186 ? 8.774 -0.156 14.750 1.00 94.00 186 SER A C 1
ATOM 1471 O O . SER A 1 186 ? 9.897 -0.234 15.245 1.00 94.00 186 SER A O 1
ATOM 1473 N N . GLU A 1 187 ? 7.891 0.764 15.151 1.00 90.50 187 GLU A N 1
ATOM 1474 C CA . GLU A 1 187 ? 8.161 1.782 16.173 1.00 90.50 187 GLU A CA 1
ATOM 1475 C C . GLU A 1 187 ? 7.580 1.409 17.552 1.00 90.50 187 GLU A C 1
ATOM 1477 O O . GLU A 1 187 ? 7.846 2.073 18.563 1.00 90.50 187 GLU A O 1
ATOM 1482 N N . TYR A 1 188 ? 6.789 0.333 17.632 1.00 88.62 188 TYR A N 1
ATOM 1483 C CA . TYR A 1 188 ? 6.108 -0.055 18.863 1.00 88.62 188 TYR A CA 1
ATOM 1484 C C . TYR A 1 188 ? 7.074 -0.704 19.865 1.00 88.62 188 TYR A C 1
ATOM 1486 O O . TYR A 1 188 ? 7.463 -1.868 19.755 1.00 88.62 188 TYR A O 1
ATOM 1494 N N . ARG A 1 189 ? 7.443 0.064 20.900 1.00 84.81 189 ARG A N 1
ATOM 1495 C CA . ARG A 1 189 ? 8.450 -0.316 21.910 1.00 84.81 189 ARG A CA 1
ATOM 1496 C C . ARG A 1 189 ? 8.277 -1.721 22.511 1.00 84.81 189 ARG A C 1
ATOM 1498 O O . ARG A 1 189 ? 9.300 -2.383 22.683 1.00 84.81 189 ARG A O 1
ATOM 1505 N N . PRO A 1 190 ? 7.069 -2.202 22.862 1.00 84.81 190 PRO A N 1
ATOM 1506 C CA . PRO A 1 190 ? 6.910 -3.568 23.360 1.00 84.81 190 PRO A CA 1
ATOM 1507 C C . PRO A 1 190 ? 7.386 -4.647 22.380 1.00 84.81 190 PRO A C 1
ATOM 1509 O O . PRO A 1 190 ? 8.015 -5.601 22.824 1.00 84.81 190 PRO A O 1
ATOM 1512 N N . PHE A 1 191 ? 7.195 -4.473 21.068 1.00 75.50 191 PHE A N 1
ATOM 1513 C CA . PHE A 1 191 ? 7.687 -5.427 20.061 1.00 75.50 191 PHE A CA 1
ATOM 1514 C C . PHE A 1 191 ? 9.209 -5.367 19.886 1.00 75.50 191 PHE A C 1
ATOM 1516 O O . PHE A 1 191 ? 9.835 -6.380 19.589 1.00 75.50 191 PHE A O 1
ATOM 1523 N N . LEU A 1 192 ? 9.829 -4.219 20.172 1.00 73.75 192 LEU A N 1
ATOM 1524 C CA . LEU A 1 192 ? 11.288 -4.065 20.142 1.00 73.75 192 LEU A CA 1
ATOM 1525 C C . LEU A 1 192 ? 11.987 -4.728 21.343 1.00 73.75 192 LEU A C 1
ATOM 1527 O O . LEU A 1 192 ? 13.123 -5.183 21.224 1.00 73.75 192 LEU A O 1
ATOM 1531 N N . LYS A 1 193 ? 11.324 -4.818 22.507 1.00 61.69 193 LYS A N 1
ATOM 1532 C CA . LYS A 1 193 ? 11.921 -5.387 23.732 1.00 61.69 193 LYS A CA 1
ATOM 1533 C C . LYS A 1 193 ? 12.146 -6.902 23.667 1.00 61.69 193 LYS A C 1
ATOM 1535 O O . LYS A 1 193 ? 13.091 -7.385 24.285 1.00 61.69 193 LYS A O 1
ATOM 1540 N N . TYR A 1 194 ? 11.346 -7.644 22.900 1.00 55.06 194 TYR A N 1
ATOM 1541 C CA . TYR A 1 194 ? 11.508 -9.101 22.778 1.00 55.06 194 TYR A CA 1
ATOM 1542 C C . TYR A 1 194 ? 12.730 -9.524 21.943 1.00 55.06 194 TYR A C 1
ATOM 1544 O O . TYR A 1 194 ? 13.188 -10.654 22.083 1.00 55.06 194 TYR A O 1
ATOM 1552 N N . GLY A 1 195 ? 13.323 -8.624 21.148 1.00 50.09 195 GLY A N 1
ATOM 1553 C CA . GLY A 1 195 ? 14.573 -8.896 20.425 1.00 50.09 195 GLY A CA 1
ATOM 1554 C C . GLY A 1 195 ? 15.828 -8.896 21.310 1.00 50.09 195 GLY A C 1
ATOM 1555 O O . GLY A 1 195 ? 16.814 -9.541 20.969 1.00 50.09 195 GLY A O 1
ATOM 1556 N N . TYR A 1 196 ? 15.792 -8.224 22.466 1.00 47.09 196 TYR A N 1
ATOM 1557 C CA . TYR A 1 196 ? 16.948 -8.089 23.365 1.00 47.09 196 TYR A CA 1
ATOM 1558 C C . TYR A 1 196 ? 17.014 -9.151 24.475 1.00 47.09 196 TYR A C 1
ATOM 1560 O O . TYR A 1 196 ? 18.043 -9.272 25.130 1.00 47.09 196 TYR A O 1
ATOM 1568 N N . LEU A 1 197 ? 15.953 -9.936 24.699 1.00 49.62 197 LEU A N 1
ATOM 1569 C CA . LEU A 1 197 ? 15.924 -10.952 25.766 1.00 49.62 197 LEU A CA 1
ATOM 1570 C C . LEU A 1 197 ? 16.428 -12.341 25.330 1.00 49.62 197 LEU A C 1
ATOM 1572 O O . LEU A 1 197 ? 16.678 -13.181 26.187 1.00 49.62 197 LEU A O 1
ATOM 1576 N N . LEU A 1 198 ? 16.615 -12.582 24.026 1.00 50.78 198 LEU A N 1
ATOM 1577 C CA . LEU A 1 198 ? 17.190 -13.829 23.487 1.00 50.78 198 LEU A CA 1
ATOM 1578 C C . LEU A 1 198 ? 18.625 -13.664 22.955 1.00 50.78 198 LEU A C 1
ATOM 1580 O O . LEU A 1 198 ? 19.221 -14.628 22.483 1.00 50.78 198 LEU A O 1
ATOM 1584 N N . GLY A 1 199 ? 19.185 -12.457 23.049 1.00 48.41 199 GLY A N 1
ATOM 1585 C CA . GLY A 1 199 ? 20.569 -12.143 22.697 1.00 48.41 199 GLY A CA 1
ATOM 1586 C C . GLY A 1 199 ? 21.289 -11.516 23.885 1.00 48.41 199 GLY A C 1
ATOM 1587 O O . GLY A 1 199 ? 21.502 -10.307 23.906 1.00 48.41 199 GLY A O 1
ATOM 1588 N N . GLY A 1 200 ? 21.605 -12.333 24.891 1.00 38.38 200 GLY A N 1
ATOM 1589 C CA . GLY A 1 200 ? 22.605 -11.993 25.908 1.00 38.38 200 GLY A CA 1
ATOM 1590 C C . GLY A 1 200 ? 24.036 -12.157 25.365 1.00 38.38 200 GLY A C 1
ATOM 1591 O O . GLY A 1 200 ? 24.195 -12.821 24.343 1.00 38.38 200 GLY A O 1
ATOM 1592 N N . PRO A 1 201 ? 25.030 -11.529 26.024 1.00 45.66 201 PRO A N 1
ATOM 1593 C CA . PRO A 1 201 ? 26.335 -11.125 25.475 1.00 45.66 201 PRO A CA 1
ATOM 1594 C C . PRO A 1 201 ? 27.232 -12.248 24.945 1.00 45.66 201 PRO A C 1
ATOM 1596 O O . PRO A 1 201 ? 27.165 -13.377 25.480 1.00 45.66 201 PRO A O 1
#

pLDDT: mean 77.65, std 25.52, range [27.95, 98.81]

Mean predicted aligned error: 15.94 Å